Protein AF-A0A4R5P4M4-F1 (afdb_monomer_lite)

Organism: NCBI:txid948102

Secondary structure (DSSP, 8-state):
---EEEEE-S---TTPEE--TTTTT-------GGGTTT-----TT-EEEBS-HHHHHHHHTT-B-TTS-B--EEEEEEEEES--EE-GGGTTTSPTTSSEEESEEEEEEEEEEEE---HHHHHHHHGGG-EEETTEESB-TTS-B---HHHHHTT--HHHHHHSPTT--TTTB-TTS-BEETTEE--HHHHHHTTTTS--B-SS--EEEEESSSSSPEEEETTS-EESSHHHHHHTTB-HHHHHHHHHHTPPTT--HHHHHHHHHHHHHHHTTTTTHHHHH---

Foldseek 3Di:
DQWKKAAEAPDDDFQDKFFFCVVVVHDDDPPDVLLVPPGQPPDSQKGKIASAQLQNLLVQQCYADPVRHGWGIWMFTKAADDDKDARPSLPPQADPRGIIIHNIIGGRHTPGPRRHDDQLSSCLSNQSPAASHNNHGQADNQQQGDQDVLCVVLPPDVLLSVQADGSDDCCQADSVRAGHHNNHGDDLLVLVVRRPVDPQFAPQWQKAQPAPPDVQGWIATPVGDIDSALLVSLVVGGPLVSLLSSQVSNPDPPADSVRSSVVNSVSVCVVVVVSNVRSVSGHD

pLDDT: mean 89.83, std 11.64, range [36.72, 98.62]

Radius of gyration: 25.14 Å; chains: 1; bounding box: 60×35×71 Å

Structure (mmCIF, N/CA/C/O backbone):
data_AF-A0A4R5P4M4-F1
#
_entry.id   AF-A0A4R5P4M4-F1
#
loop_
_atom_site.group_PDB
_atom_site.id
_atom_site.type_symbol
_atom_site.label_atom_id
_atom_site.label_alt_id
_atom_site.label_comp_id
_atom_site.label_asym_id
_atom_site.label_entity_id
_atom_site.label_seq_id
_atom_site.pdbx_PDB_ins_code
_atom_site.Cartn_x
_atom_site.Cartn_y
_atom_site.Cartn_z
_atom_site.occupancy
_atom_site.B_iso_or_equiv
_atom_site.auth_seq_id
_atom_site.auth_comp_id
_atom_site.auth_asym_id
_atom_site.auth_atom_id
_atom_site.pdbx_PDB_model_num
ATOM 1 N N . MET A 1 1 ? -31.602 3.173 15.048 1.00 68.25 1 MET A N 1
ATOM 2 C CA . MET A 1 1 ? -30.658 2.991 16.169 1.00 68.25 1 MET A CA 1
ATOM 3 C C . MET A 1 1 ? -29.279 2.870 15.544 1.00 68.25 1 MET A C 1
ATOM 5 O O . MET A 1 1 ? -29.194 2.237 14.500 1.00 68.25 1 MET A O 1
ATOM 9 N N . VAL A 1 2 ? -28.261 3.553 16.068 1.00 86.62 2 VAL A N 1
ATOM 10 C CA . VAL A 1 2 ? -26.890 3.439 15.540 1.00 86.62 2 VAL A CA 1
ATOM 11 C C . VAL A 1 2 ? -26.281 2.166 16.124 1.00 86.62 2 VAL A C 1
ATOM 13 O O . VAL A 1 2 ? -26.336 1.995 17.338 1.00 86.62 2 VAL A O 1
ATOM 16 N N . ALA A 1 3 ? -25.766 1.278 15.275 1.00 95.06 3 ALA A N 1
ATOM 17 C CA . ALA A 1 3 ? -25.015 0.107 15.717 1.00 95.06 3 ALA A CA 1
ATOM 18 C C . ALA A 1 3 ? -23.564 0.509 16.010 1.00 95.06 3 ALA A C 1
ATOM 20 O O . ALA A 1 3 ? -22.991 1.322 15.281 1.00 95.06 3 ALA A O 1
ATOM 21 N N . TYR A 1 4 ? -22.985 -0.061 17.066 1.00 98.06 4 TYR A N 1
ATOM 22 C CA . TYR A 1 4 ? -21.577 0.115 17.408 1.00 98.06 4 TYR A CA 1
ATOM 23 C C . TYR A 1 4 ? -20.847 -1.210 17.271 1.00 98.06 4 TYR A C 1
ATOM 25 O O . TYR A 1 4 ? -21.378 -2.266 17.616 1.00 98.06 4 TYR A O 1
ATOM 33 N N . PHE A 1 5 ? -19.611 -1.139 16.803 1.00 98.25 5 PHE A N 1
ATOM 34 C CA . PHE A 1 5 ? -18.762 -2.285 16.553 1.00 98.25 5 PHE A CA 1
ATOM 35 C C . PHE A 1 5 ? -17.455 -2.173 17.328 1.00 98.25 5 PHE A C 1
ATOM 37 O O . PHE A 1 5 ? -16.908 -1.083 17.508 1.00 98.25 5 PHE A O 1
ATOM 44 N N . HIS A 1 6 ? -16.945 -3.322 17.759 1.00 97.81 6 HIS A N 1
ATOM 45 C CA . HIS A 1 6 ? -15.639 -3.462 18.387 1.00 97.81 6 HIS A CA 1
ATOM 46 C C . HIS A 1 6 ? -14.888 -4.624 17.741 1.00 97.81 6 HIS A C 1
ATOM 48 O O . HIS A 1 6 ? -15.407 -5.738 17.674 1.00 97.81 6 HIS A O 1
ATOM 54 N N . GLY A 1 7 ? -13.666 -4.365 17.282 1.00 96.81 7 GLY A N 1
ATOM 55 C CA . GLY A 1 7 ? -12.747 -5.385 16.793 1.00 96.81 7 GLY A CA 1
ATOM 56 C C . GLY A 1 7 ? -11.624 -5.612 17.788 1.00 96.81 7 GLY A C 1
ATOM 57 O O . GLY A 1 7 ? -10.972 -4.654 18.198 1.00 96.81 7 GLY A O 1
ATOM 58 N N . GLY A 1 8 ? -11.382 -6.860 18.180 1.00 92.75 8 GLY A N 1
ATOM 59 C CA . GLY A 1 8 ? -10.334 -7.137 19.154 1.00 92.75 8 GLY A CA 1
ATOM 60 C C . GLY A 1 8 ? -10.315 -8.573 19.649 1.00 92.75 8 GLY A C 1
ATOM 61 O O . GLY A 1 8 ? -10.338 -9.519 18.863 1.00 92.75 8 GLY A O 1
ATOM 62 N N . VAL A 1 9 ? -10.228 -8.722 20.973 1.00 92.56 9 VAL A N 1
ATOM 63 C CA . VAL A 1 9 ? -9.990 -10.007 21.641 1.00 92.56 9 VAL A CA 1
ATOM 64 C C . VAL A 1 9 ? -11.006 -11.081 21.211 1.00 92.56 9 VAL A C 1
ATOM 66 O O . VAL A 1 9 ? -12.214 -10.847 21.309 1.00 92.56 9 VAL A O 1
ATOM 69 N N . PRO A 1 10 ? -10.561 -12.264 20.753 1.00 95.31 10 PRO A N 1
ATOM 70 C CA . PRO A 1 10 ? -11.457 -13.343 20.351 1.00 95.31 10 PRO A CA 1
ATOM 71 C C . PRO A 1 10 ? -12.125 -14.024 21.557 1.00 95.31 10 PRO A C 1
ATOM 73 O O . PRO A 1 10 ? -11.709 -13.865 22.707 1.00 95.31 10 PRO A O 1
ATOM 76 N N . GLY A 1 11 ? -13.156 -14.829 21.293 1.00 96.06 11 GLY A N 1
ATOM 77 C CA . GLY A 1 11 ? -13.755 -15.724 22.287 1.00 96.06 11 GLY A CA 1
ATOM 78 C C . GLY A 1 11 ? -14.881 -15.131 23.136 1.00 96.06 11 GLY A C 1
ATOM 79 O O . GLY A 1 11 ? -15.315 -15.798 24.073 1.00 96.06 11 GLY A O 1
ATOM 80 N N . LYS A 1 12 ? -15.369 -13.920 22.838 1.00 97.19 12 LYS A N 1
ATOM 81 C CA . LYS A 1 12 ? -16.543 -13.349 23.521 1.00 97.19 12 LYS A CA 1
ATOM 82 C C . LYS A 1 12 ? -17.848 -13.818 22.885 1.00 97.19 12 LYS A C 1
ATOM 84 O O . LYS A 1 12 ? -17.905 -14.173 21.706 1.00 97.19 12 LYS A O 1
ATOM 89 N N . THR A 1 13 ? -18.903 -13.816 23.685 1.00 98.25 13 THR A N 1
ATOM 90 C CA . THR A 1 13 ? -20.257 -14.236 23.323 1.00 98.25 13 THR A CA 1
ATOM 91 C C . THR A 1 13 ? -21.279 -13.164 23.703 1.00 98.25 13 THR A C 1
ATOM 93 O O . THR A 1 13 ? -20.975 -12.306 24.534 1.00 98.25 13 THR A O 1
ATOM 96 N N . PRO A 1 14 ? -22.485 -13.167 23.103 1.00 98.62 14 PRO A N 1
ATOM 97 C CA . PRO A 1 14 ? -23.539 -12.234 23.486 1.00 98.62 14 PRO A CA 1
ATOM 98 C C . PRO A 1 14 ? -23.807 -12.236 24.998 1.00 98.62 14 PRO A C 1
ATOM 100 O O . PRO A 1 14 ? -23.953 -13.295 25.605 1.00 98.62 14 PRO A O 1
ATOM 103 N N . GLY A 1 15 ? -23.877 -11.045 25.591 1.00 98.31 15 GLY A N 1
ATOM 104 C CA . GLY A 1 15 ? -23.997 -10.818 27.032 1.00 98.31 15 GLY A CA 1
ATOM 105 C C . GLY A 1 15 ? -22.664 -10.599 27.756 1.00 98.31 15 GLY A C 1
ATOM 106 O O . GLY A 1 15 ? -22.668 -10.058 28.863 1.00 98.31 15 GLY A O 1
ATOM 107 N N . ASP A 1 16 ? -21.525 -10.947 27.149 1.00 98.38 16 ASP A N 1
ATOM 108 C CA . ASP A 1 16 ? -20.218 -10.686 27.752 1.00 98.38 16 ASP A CA 1
ATOM 109 C C . ASP A 1 16 ? -19.896 -9.190 27.773 1.00 98.38 16 ASP A C 1
ATOM 111 O O . ASP A 1 16 ? -20.129 -8.462 26.806 1.00 98.38 16 ASP A O 1
ATOM 115 N N . ARG A 1 17 ? -19.271 -8.736 28.863 1.00 97.31 17 ARG A N 1
ATOM 116 C CA . ARG A 1 17 ? -18.743 -7.374 28.971 1.00 97.31 17 ARG A CA 1
ATOM 117 C C . ARG A 1 17 ? -17.341 -7.276 28.363 1.00 97.31 17 ARG A C 1
ATOM 119 O O . ARG A 1 17 ? -16.453 -8.087 28.645 1.00 97.31 17 ARG A O 1
ATOM 126 N N . LEU A 1 18 ? -17.142 -6.239 27.559 1.00 96.06 18 LEU A N 1
ATOM 127 C CA . LEU A 1 18 ? -15.848 -5.723 27.146 1.00 96.06 18 LEU A CA 1
ATOM 128 C C . LEU A 1 18 ? -15.333 -4.761 28.216 1.00 96.06 18 LEU A C 1
ATOM 130 O O . LEU A 1 18 ? -16.028 -3.825 28.625 1.00 96.06 18 LEU A O 1
ATOM 134 N N . TYR A 1 19 ? -14.112 -5.028 28.661 1.00 92.44 19 TYR A N 1
ATOM 135 C CA . TYR A 1 19 ? -13.414 -4.277 29.695 1.00 92.44 19 TYR A CA 1
ATOM 136 C C . TYR A 1 19 ? -12.310 -3.438 29.062 1.00 92.44 19 TYR A C 1
ATOM 138 O O . TYR A 1 19 ? -11.717 -3.835 28.056 1.00 92.44 19 TYR A O 1
ATOM 146 N N . SER A 1 20 ? -12.036 -2.291 29.668 1.00 90.69 20 SER A N 1
ATOM 147 C CA . SER A 1 20 ? -10.901 -1.445 29.311 1.00 90.69 20 SER A CA 1
ATOM 148 C C . SER A 1 20 ? -9.562 -2.151 29.574 1.00 90.69 20 SER A C 1
ATOM 150 O O . SER A 1 20 ? -9.488 -3.125 30.331 1.00 90.69 20 SER A O 1
ATOM 152 N N . ALA A 1 21 ? -8.476 -1.666 28.965 1.00 85.75 21 ALA A N 1
ATOM 153 C CA . ALA A 1 21 ? -7.145 -2.238 29.188 1.00 85.75 21 ALA A CA 1
ATOM 154 C C . ALA A 1 21 ? -6.734 -2.189 30.669 1.00 85.75 21 ALA A C 1
ATOM 156 O O . ALA A 1 21 ? -6.205 -3.173 31.186 1.00 85.75 21 ALA A O 1
ATOM 157 N N . ASN A 1 22 ? -7.053 -1.098 31.369 1.00 87.75 22 ASN A N 1
ATOM 158 C CA . ASN A 1 22 ? -6.770 -0.935 32.792 1.00 87.75 22 ASN A CA 1
ATOM 159 C C . ASN A 1 22 ? -7.516 -1.970 33.654 1.00 87.75 22 ASN A C 1
ATOM 161 O O . ASN A 1 22 ? -6.911 -2.608 34.512 1.00 87.75 22 ASN A O 1
ATOM 165 N N . GLU A 1 23 ? -8.802 -2.222 33.384 1.00 89.19 23 GLU A N 1
ATOM 166 C CA . GLU A 1 23 ? -9.577 -3.271 34.074 1.00 89.19 23 GLU A CA 1
ATOM 167 C C . GLU A 1 23 ? -9.003 -4.680 33.843 1.00 89.19 23 GLU A C 1
ATOM 169 O O . GLU A 1 23 ? -9.124 -5.553 34.702 1.00 89.19 23 GLU A O 1
ATOM 174 N N . LEU A 1 24 ? -8.355 -4.906 32.697 1.00 85.69 24 LEU A N 1
ATOM 175 C CA . LEU A 1 24 ? -7.670 -6.161 32.377 1.00 85.69 24 LEU A CA 1
ATOM 176 C C . LEU A 1 24 ? -6.239 -6.237 32.940 1.00 85.69 24 LEU A C 1
ATOM 178 O O . LEU A 1 24 ? -5.574 -7.260 32.758 1.00 85.69 24 LEU A O 1
ATOM 182 N N . GLY A 1 25 ? -5.756 -5.182 33.608 1.00 82.88 25 GLY A N 1
ATOM 183 C CA . GLY A 1 25 ? -4.379 -5.076 34.096 1.00 82.88 25 GLY A CA 1
ATOM 184 C C . GLY A 1 25 ? -3.339 -4.977 32.976 1.00 82.88 25 GLY A C 1
ATOM 185 O O . GLY A 1 25 ? -2.182 -5.343 33.179 1.00 82.88 25 GLY A O 1
ATOM 186 N N . LEU A 1 26 ? -3.748 -4.536 31.784 1.00 78.19 26 LEU A N 1
ATOM 187 C CA . LEU A 1 26 ? -2.872 -4.345 30.635 1.00 78.19 26 LEU A CA 1
ATOM 188 C C . LEU A 1 26 ? -2.336 -2.911 30.631 1.00 78.19 26 LEU A C 1
ATOM 190 O O . LEU A 1 26 ? -3.097 -1.948 30.706 1.00 78.19 26 LEU A O 1
ATOM 194 N N . GLN A 1 27 ? -1.019 -2.777 30.500 1.00 65.19 27 GLN A N 1
ATOM 195 C CA . GLN A 1 27 ? -0.362 -1.505 30.212 1.00 65.19 27 GLN A CA 1
ATOM 196 C C . GLN A 1 27 ? 0.022 -1.512 28.734 1.00 65.19 27 GLN A C 1
ATOM 198 O O . GLN A 1 27 ? 0.753 -2.398 28.293 1.00 65.19 27 GLN A O 1
ATOM 203 N N . PHE A 1 28 ? -0.512 -0.566 27.964 1.00 62.94 28 PHE A N 1
ATOM 204 C CA . PHE A 1 28 ? -0.187 -0.402 26.551 1.00 62.94 28 PHE A CA 1
ATOM 205 C C . PHE A 1 28 ? 0.314 1.023 26.328 1.00 62.94 28 PHE A C 1
ATOM 207 O O . PHE A 1 28 ? -0.355 1.978 26.718 1.00 62.94 28 PHE A O 1
ATOM 214 N N . GLU A 1 29 ? 1.481 1.159 25.706 1.00 55.56 29 GLU A N 1
ATOM 215 C CA . GLU A 1 29 ? 2.016 2.436 25.238 1.00 55.56 29 GLU A CA 1
ATOM 216 C C . GLU A 1 29 ? 2.059 2.401 23.708 1.00 55.56 29 GLU A C 1
ATOM 218 O O . GLU A 1 29 ? 2.665 1.506 23.112 1.00 55.56 29 GLU A O 1
ATOM 223 N N . TYR A 1 30 ? 1.408 3.366 23.054 1.00 54.12 30 TYR A N 1
ATOM 224 C CA . TYR A 1 30 ? 1.540 3.543 21.610 1.00 54.12 30 TYR A CA 1
ATOM 225 C C . TYR A 1 30 ? 2.915 4.137 21.294 1.00 54.12 30 TYR A C 1
ATOM 227 O O . TYR A 1 30 ? 3.095 5.350 21.272 1.00 54.12 30 TYR A O 1
ATOM 235 N N . ASN A 1 31 ? 3.887 3.281 20.993 1.00 43.41 31 ASN A N 1
ATOM 236 C CA . ASN A 1 31 ? 5.187 3.697 20.466 1.00 43.41 31 ASN A CA 1
ATOM 237 C C . ASN A 1 31 ? 5.163 3.747 18.929 1.00 43.41 31 ASN A C 1
ATOM 239 O O . ASN A 1 31 ? 5.956 3.073 18.277 1.00 43.41 31 ASN A O 1
ATOM 243 N N . LEU A 1 32 ? 4.235 4.510 18.333 1.00 46.91 32 LEU A N 1
ATOM 244 C CA . LEU A 1 32 ? 4.230 4.759 16.884 1.00 46.91 32 LEU A CA 1
ATOM 245 C C . LEU A 1 32 ? 4.961 6.082 16.579 1.00 46.91 32 LEU A C 1
ATOM 247 O O . LEU A 1 32 ? 4.445 7.147 16.925 1.00 46.91 32 LEU A O 1
ATOM 251 N N . PRO A 1 33 ? 6.146 6.048 15.934 1.00 38.72 33 PRO A N 1
ATOM 252 C CA . PRO A 1 33 ? 6.989 7.230 15.716 1.00 38.72 33 PRO A CA 1
ATOM 253 C C . PRO A 1 33 ? 6.317 8.368 14.934 1.00 38.72 33 PRO A C 1
ATOM 255 O O . PRO A 1 33 ? 6.653 9.529 15.132 1.00 38.72 33 PRO A O 1
ATOM 258 N N . TRP A 1 34 ? 5.352 8.062 14.065 1.00 44.72 34 TRP A N 1
ATOM 259 C CA . TRP A 1 34 ? 4.654 9.046 13.226 1.00 44.72 34 TRP A CA 1
ATOM 260 C C . TRP A 1 34 ? 3.447 9.718 13.902 1.00 44.72 34 TRP A C 1
ATOM 262 O O . TRP A 1 34 ? 2.934 10.695 13.373 1.00 44.72 34 TRP A O 1
ATOM 272 N N . PHE A 1 35 ? 3.027 9.269 15.092 1.00 44.09 35 PHE A N 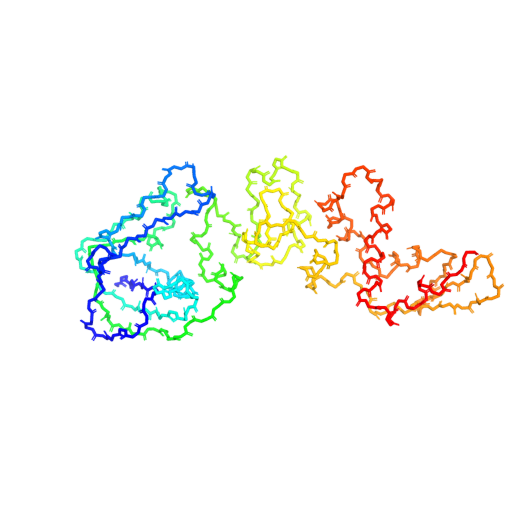1
ATOM 273 C CA . PHE A 1 35 ? 1.987 9.933 15.903 1.00 44.09 35 PHE A CA 1
ATOM 274 C C . PHE A 1 35 ? 2.554 10.998 16.866 1.00 44.09 35 PHE A C 1
ATOM 276 O O . PHE A 1 35 ? 1.842 11.557 17.705 1.00 44.09 35 PHE A O 1
ATOM 283 N N . GLN A 1 36 ? 3.847 11.317 16.751 1.00 36.72 36 GLN A N 1
ATOM 284 C CA . GLN A 1 36 ? 4.572 12.234 17.645 1.00 36.72 36 GLN A CA 1
ATOM 285 C C . GLN A 1 36 ? 4.235 13.726 17.441 1.00 36.72 36 GLN A C 1
ATOM 287 O O . GLN A 1 36 ? 4.917 14.594 17.979 1.00 36.72 36 GLN A O 1
ATOM 292 N N . GLY A 1 37 ? 3.161 14.029 16.708 1.00 39.97 37 GLY A N 1
ATOM 293 C CA . GLY A 1 37 ? 2.699 15.385 16.409 1.00 39.97 37 GLY A CA 1
ATOM 294 C C . GLY A 1 37 ? 1.611 15.951 17.325 1.00 39.97 37 GLY A C 1
ATOM 295 O O . GLY A 1 37 ? 1.158 17.048 17.037 1.00 39.97 37 GLY A O 1
ATOM 296 N N . ASN A 1 38 ? 1.167 15.243 18.378 1.00 42.50 38 ASN A N 1
ATOM 297 C CA . ASN A 1 38 ? 0.371 15.809 19.496 1.00 42.50 38 ASN A CA 1
ATOM 298 C C . ASN A 1 38 ? 0.204 14.878 20.722 1.00 42.50 38 ASN A C 1
ATOM 300 O O . ASN A 1 38 ? -0.523 15.213 21.658 1.00 42.50 38 ASN A O 1
ATOM 304 N N . GLY A 1 39 ? 0.912 13.742 20.753 1.00 48.31 39 GLY A N 1
ATOM 305 C CA . GLY A 1 39 ? 0.780 12.728 21.797 1.00 48.31 39 GLY A CA 1
ATOM 306 C C . GLY A 1 39 ? -0.563 12.019 21.686 1.00 48.31 39 GLY A C 1
ATOM 307 O O . GLY A 1 39 ? -1.532 12.483 22.272 1.00 48.31 39 GLY A O 1
ATOM 308 N N . ALA A 1 40 ? -0.612 10.906 20.949 1.00 53.69 40 ALA A N 1
ATOM 309 C CA . ALA A 1 40 ? -1.759 9.999 20.981 1.00 53.69 40 ALA A CA 1
ATOM 310 C C . ALA A 1 40 ? -2.066 9.636 22.442 1.00 53.69 40 ALA A C 1
ATOM 312 O O . ALA A 1 40 ? -1.208 9.098 23.152 1.00 53.69 40 ALA A O 1
ATOM 313 N N . ARG A 1 41 ? -3.256 9.995 22.920 1.00 65.62 41 ARG A N 1
ATOM 314 C CA . ARG A 1 41 ? -3.696 9.811 24.302 1.00 65.62 41 ARG A CA 1
ATOM 315 C C . ARG A 1 41 ? -4.626 8.620 24.356 1.00 65.62 41 ARG A C 1
ATOM 317 O O . ARG A 1 41 ? -5.785 8.749 24.740 1.00 65.62 41 ARG A O 1
ATOM 324 N N . TYR A 1 42 ? -4.089 7.447 24.040 1.00 76.69 42 TYR A N 1
ATOM 325 C CA . TYR A 1 42 ? -4.779 6.209 24.357 1.00 76.69 42 TYR A CA 1
ATOM 326 C C . TYR A 1 42 ? -5.131 6.179 25.852 1.00 76.69 42 TYR A C 1
ATOM 328 O O . TYR A 1 42 ? -4.266 6.015 26.714 1.00 76.69 42 TYR A O 1
ATOM 336 N N . ASP A 1 43 ? -6.413 6.355 26.163 1.00 85.81 43 ASP A N 1
ATOM 337 C CA . ASP A 1 43 ? -6.945 6.217 27.512 1.00 85.81 43 ASP A CA 1
ATOM 338 C C . ASP A 1 43 ? -7.204 4.737 27.805 1.00 85.81 43 ASP A C 1
ATOM 340 O O . ASP A 1 43 ? -8.154 4.126 27.303 1.00 85.81 43 ASP A O 1
ATOM 344 N N . HIS A 1 44 ? -6.355 4.161 28.655 1.00 87.12 44 HIS A N 1
ATOM 345 C CA . HIS A 1 44 ? -6.460 2.770 29.085 1.00 87.12 44 HIS A CA 1
ATOM 346 C C . HIS A 1 44 ? -7.731 2.466 29.898 1.00 87.12 44 HI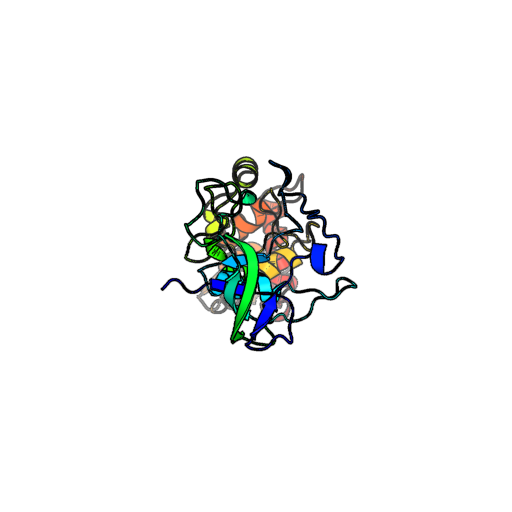S A C 1
ATOM 348 O O . HIS A 1 44 ? -7.999 1.296 30.160 1.00 87.12 44 HIS A O 1
ATOM 354 N N . ASN A 1 45 ? -8.516 3.476 30.301 1.00 90.06 45 ASN A N 1
ATOM 355 C CA . ASN A 1 45 ? -9.765 3.319 31.056 1.00 90.06 45 ASN A CA 1
ATOM 356 C C . ASN A 1 45 ? -10.996 3.213 30.153 1.00 90.06 45 ASN A C 1
ATOM 358 O O . ASN A 1 45 ? -12.121 3.168 30.653 1.00 90.06 45 ASN A O 1
ATOM 362 N N . LYS A 1 46 ? -10.808 3.219 28.832 1.00 93.56 46 LYS A N 1
ATOM 363 C CA . LYS A 1 46 ? -11.903 3.240 27.867 1.00 93.56 46 LYS A CA 1
ATOM 364 C C . LYS A 1 46 ? -11.928 1.982 27.006 1.00 93.56 46 LYS A C 1
ATOM 366 O O . LYS A 1 46 ? -10.924 1.291 26.827 1.00 93.56 46 LYS A O 1
ATOM 371 N N . VAL A 1 47 ? -13.109 1.696 26.468 1.00 94.75 47 VAL A N 1
ATOM 372 C CA . VAL A 1 47 ? -13.328 0.724 25.394 1.00 94.75 47 VAL A CA 1
ATOM 373 C C . VAL A 1 47 ? -13.622 1.503 24.123 1.00 94.75 47 VAL A C 1
ATOM 375 O O . VAL A 1 47 ? -14.536 2.325 24.109 1.00 94.75 47 VAL A O 1
ATOM 378 N N . TYR A 1 48 ? -12.845 1.238 23.077 1.00 94.62 48 TYR A N 1
ATOM 379 C CA . TYR A 1 48 ? -12.945 1.919 21.789 1.00 94.62 48 TYR A CA 1
ATOM 380 C C . TYR A 1 48 ? -13.934 1.196 20.878 1.00 94.62 48 TYR A C 1
ATOM 382 O O . TYR A 1 48 ? -13.989 -0.038 20.849 1.00 94.62 48 TYR A O 1
ATOM 390 N N . LEU A 1 49 ? -14.716 1.984 20.151 1.00 95.88 49 LEU A N 1
ATOM 391 C CA . LEU A 1 49 ? -15.838 1.570 19.323 1.00 95.88 49 LEU A CA 1
ATOM 392 C C . LEU A 1 49 ? -15.793 2.315 17.983 1.00 95.88 49 LEU A C 1
ATOM 394 O O . LEU A 1 49 ? -15.188 3.380 17.862 1.00 95.88 49 LEU A O 1
ATOM 398 N N . SER A 1 50 ? -16.536 1.812 17.004 1.00 96.06 50 SER A N 1
ATOM 399 C CA . SER A 1 50 ? -16.830 2.534 15.765 1.00 96.06 50 SER A CA 1
ATOM 400 C C . SER A 1 50 ? -18.258 2.254 15.310 1.00 96.06 50 SER A C 1
ATOM 402 O O . SER A 1 50 ? -18.769 1.160 15.529 1.00 96.06 50 SER A O 1
ATOM 404 N N . SER A 1 51 ? -18.912 3.203 14.646 1.00 95.75 51 SER A N 1
ATOM 405 C CA . SER A 1 51 ? -20.142 2.938 13.886 1.00 95.75 51 SER A CA 1
ATOM 406 C C . SER A 1 51 ? -19.862 2.337 12.502 1.00 95.75 51 SER A C 1
ATOM 408 O O . SER A 1 51 ? -20.789 1.917 11.811 1.00 95.75 51 SER A O 1
ATOM 410 N N . HIS A 1 52 ? -18.592 2.276 12.088 1.00 95.12 52 HIS A N 1
ATOM 411 C CA . HIS A 1 52 ? -18.163 1.708 10.817 1.00 95.12 52 HIS A CA 1
ATOM 412 C C . HIS A 1 52 ? -17.647 0.277 11.009 1.00 95.12 52 HIS A C 1
ATOM 414 O O . HIS A 1 52 ? -16.629 0.047 11.666 1.00 95.12 52 HIS A O 1
ATOM 420 N N . LEU A 1 53 ? -18.334 -0.693 10.400 1.00 96.06 53 LEU A N 1
ATOM 421 C CA . LEU A 1 53 ? -17.982 -2.109 10.521 1.00 96.06 53 LEU A CA 1
ATOM 422 C C . LEU A 1 53 ? -16.563 -2.405 10.005 1.00 96.06 53 LEU A C 1
ATOM 424 O O . LEU A 1 53 ? -15.820 -3.129 10.662 1.00 96.06 53 LEU A O 1
ATOM 428 N N . GLY A 1 54 ? -16.158 -1.806 8.879 1.00 95.44 54 GLY A N 1
ATOM 429 C CA . GLY A 1 54 ? -14.820 -2.008 8.310 1.00 95.44 54 GLY A CA 1
ATOM 430 C C . GLY A 1 54 ? -13.694 -1.584 9.259 1.00 95.44 54 GLY A C 1
ATOM 431 O O . GLY A 1 54 ? -12.686 -2.279 9.377 1.00 95.44 54 GLY A O 1
ATOM 432 N N . THR A 1 55 ? -13.904 -0.514 10.033 1.00 93.69 55 THR A N 1
ATOM 433 C CA . THR A 1 55 ? -12.935 -0.063 11.041 1.00 93.69 55 THR A CA 1
ATOM 434 C C . THR A 1 55 ? -12.752 -1.131 12.113 1.00 93.69 55 THR A C 1
ATOM 436 O O . THR A 1 55 ? -11.623 -1.486 12.446 1.00 93.69 55 THR A O 1
ATOM 439 N N . ALA A 1 56 ? -13.849 -1.712 12.609 1.00 96.50 56 ALA A N 1
ATOM 440 C CA . ALA A 1 56 ? -13.777 -2.810 13.567 1.00 96.50 56 ALA A CA 1
ATOM 441 C C . ALA A 1 56 ? -13.109 -4.062 12.966 1.00 96.50 56 ALA A C 1
ATOM 443 O O . ALA A 1 56 ? -12.268 -4.667 13.627 1.00 96.50 56 ALA A O 1
ATOM 444 N N . ILE A 1 57 ? -13.401 -4.415 11.710 1.00 97.31 57 ILE A N 1
ATOM 445 C CA . ILE A 1 57 ? -12.740 -5.525 11.003 1.00 97.31 57 ILE A CA 1
ATOM 446 C C . ILE A 1 57 ? -11.221 -5.314 10.945 1.00 97.31 57 ILE A C 1
ATOM 448 O O . ILE A 1 57 ? -10.454 -6.182 11.366 1.00 97.31 57 ILE A O 1
ATOM 452 N N . GLY A 1 58 ? -10.760 -4.152 10.483 1.00 94.12 58 GLY A N 1
ATOM 453 C CA . GLY A 1 58 ? -9.325 -3.920 10.352 1.00 94.12 58 GLY A CA 1
ATOM 454 C C . GLY A 1 58 ? -8.592 -3.822 11.697 1.00 94.12 58 GLY A C 1
ATOM 455 O O . GLY A 1 58 ? -7.450 -4.266 11.789 1.00 94.12 58 GLY A O 1
ATOM 456 N N . TYR A 1 59 ? -9.239 -3.350 12.773 1.00 92.88 59 TYR A N 1
ATOM 457 C CA . TYR A 1 59 ? -8.669 -3.449 14.126 1.00 92.88 59 TYR A CA 1
ATOM 458 C C . TYR A 1 59 ? -8.655 -4.884 14.671 1.00 92.88 59 TYR A C 1
ATOM 460 O O . TYR A 1 59 ? -7.683 -5.264 15.325 1.00 92.88 59 TYR A O 1
ATOM 468 N N . ALA A 1 60 ? -9.666 -5.708 14.376 1.00 96.31 60 ALA A N 1
ATOM 469 C CA . ALA A 1 60 ? -9.652 -7.126 14.739 1.00 96.31 60 ALA A CA 1
ATOM 470 C C . ALA A 1 60 ? -8.472 -7.864 14.081 1.00 96.31 60 ALA A C 1
ATOM 472 O O . ALA A 1 60 ? -7.789 -8.644 14.743 1.00 96.31 60 ALA A O 1
ATOM 473 N N . ALA A 1 61 ? -8.157 -7.549 12.822 1.00 95.50 61 ALA A N 1
ATOM 474 C CA . ALA A 1 61 ? -6.997 -8.103 12.118 1.00 95.50 61 ALA A CA 1
ATOM 475 C C . ALA A 1 61 ? -5.635 -7.694 12.721 1.00 95.50 61 ALA A C 1
ATOM 477 O O . ALA A 1 61 ? -4.619 -8.327 12.439 1.00 95.50 61 ALA A O 1
ATOM 478 N N . ARG A 1 62 ? -5.595 -6.645 13.555 1.00 91.44 62 ARG A N 1
ATOM 479 C CA . ARG A 1 62 ? -4.383 -6.165 14.248 1.00 91.44 62 ARG A CA 1
ATOM 480 C C . ARG A 1 62 ? -4.179 -6.800 15.620 1.00 91.44 62 ARG A C 1
ATOM 482 O O . ARG A 1 62 ? -3.238 -6.426 16.323 1.00 91.44 62 ARG A O 1
ATOM 489 N N . TYR A 1 63 ? -5.052 -7.724 16.021 1.00 90.62 63 TYR A N 1
ATOM 490 C CA . TYR A 1 63 ? -4.971 -8.351 17.329 1.00 90.62 63 TYR A CA 1
ATOM 491 C C . TYR A 1 63 ? -3.639 -9.096 17.520 1.00 90.62 63 TYR A C 1
ATOM 493 O O . TYR A 1 63 ? -3.073 -9.713 16.614 1.00 90.62 63 TYR A O 1
ATOM 501 N N . ARG A 1 64 ? -3.108 -9.001 18.739 1.00 89.12 64 ARG A N 1
ATOM 502 C CA . ARG A 1 64 ? -1.874 -9.661 19.159 1.00 89.12 64 ARG A CA 1
ATOM 503 C C . ARG A 1 64 ? -2.095 -10.339 20.499 1.00 89.12 64 ARG A C 1
ATOM 505 O O . ARG A 1 64 ? -2.858 -9.849 21.334 1.00 89.12 64 ARG A O 1
ATOM 512 N N . ASP A 1 65 ? -1.416 -11.459 20.708 1.00 85.62 65 ASP A N 1
ATOM 513 C CA . ASP A 1 65 ? -1.369 -12.099 22.017 1.00 85.62 65 ASP A CA 1
ATOM 514 C C . ASP A 1 65 ? -0.555 -11.268 23.028 1.00 85.62 65 ASP A C 1
ATOM 516 O O . ASP A 1 65 ? 0.035 -10.235 22.708 1.00 85.62 65 ASP A O 1
ATOM 520 N N . ARG A 1 66 ? -0.498 -11.733 24.282 1.00 82.19 66 ARG A N 1
ATOM 521 C CA . ARG A 1 66 ? 0.241 -11.048 25.359 1.00 82.19 66 ARG A CA 1
ATOM 522 C C . ARG A 1 66 ? 1.756 -10.982 25.140 1.00 82.19 66 ARG A C 1
ATOM 524 O O . ARG A 1 66 ? 2.415 -10.192 25.805 1.00 82.19 66 ARG A O 1
ATOM 531 N N . VAL A 1 67 ? 2.304 -11.828 24.272 1.00 84.50 67 VAL A N 1
ATOM 532 C CA . VAL A 1 67 ? 3.732 -11.869 23.920 1.00 84.50 67 VAL A CA 1
ATOM 533 C C . VAL A 1 67 ? 4.004 -11.011 22.673 1.00 84.50 67 VAL A C 1
ATOM 535 O O . VAL A 1 67 ? 5.155 -10.765 22.328 1.00 84.50 67 VAL A O 1
ATOM 538 N N . GLY A 1 68 ? 2.954 -10.498 22.023 1.00 83.44 68 GLY A N 1
ATOM 539 C CA . GLY A 1 68 ? 3.026 -9.659 20.834 1.00 83.44 68 GLY A CA 1
ATOM 540 C C . GLY A 1 68 ? 2.915 -10.426 19.515 1.00 83.44 68 GLY A C 1
ATOM 541 O O . GLY A 1 68 ? 3.035 -9.803 18.455 1.00 83.44 68 GLY A O 1
ATOM 542 N N . ASN A 1 69 ? 2.664 -11.740 19.536 1.00 88.44 69 ASN A N 1
ATOM 543 C CA . ASN A 1 69 ? 2.477 -12.507 18.305 1.00 88.44 69 ASN A CA 1
ATOM 544 C C . ASN A 1 69 ? 1.142 -12.129 17.653 1.00 88.44 69 ASN A C 1
ATOM 546 O O . ASN A 1 69 ? 0.134 -12.032 18.358 1.00 88.44 69 ASN A O 1
ATOM 550 N N . PRO A 1 70 ? 1.102 -11.932 16.326 1.00 89.31 70 PRO A N 1
ATOM 551 C CA . PRO A 1 70 ? -0.147 -11.669 15.628 1.00 89.31 70 PRO A CA 1
ATOM 552 C C . PRO A 1 70 ? -1.077 -12.885 15.727 1.00 89.31 70 PRO A C 1
ATOM 554 O O . PRO A 1 70 ? -0.667 -14.015 15.457 1.00 89.31 70 PRO A O 1
ATOM 557 N N . LEU A 1 71 ? -2.328 -12.640 16.115 1.00 93.06 71 LEU A N 1
ATOM 558 C CA . LEU A 1 71 ? -3.404 -13.627 16.175 1.00 93.06 71 LEU A CA 1
ATOM 559 C C . LEU A 1 71 ? -4.665 -13.027 15.553 1.00 93.06 71 LEU A C 1
ATOM 561 O O . LEU A 1 71 ? -4.875 -11.822 15.670 1.00 93.06 71 LEU A O 1
ATOM 565 N N . PRO A 1 72 ? -5.526 -13.838 14.925 1.00 94.94 72 PRO A N 1
ATOM 566 C CA . PRO A 1 72 ? -6.757 -13.309 14.374 1.00 94.94 72 PRO A CA 1
ATOM 567 C C . PRO A 1 72 ? -7.694 -12.852 15.503 1.00 94.94 72 PRO A C 1
ATOM 569 O O . PRO A 1 72 ? -7.951 -13.587 16.462 1.00 94.94 72 PRO A O 1
ATOM 572 N N . GLY A 1 73 ? -8.188 -11.620 15.400 1.00 97.06 73 GLY A N 1
ATOM 573 C CA . GLY A 1 73 ? -9.204 -11.075 16.296 1.00 97.06 73 GLY A CA 1
ATOM 574 C C . GLY A 1 73 ? -10.619 -11.372 15.810 1.00 97.06 73 GLY A C 1
ATOM 575 O O . GLY A 1 73 ? -10.830 -11.918 14.725 1.00 97.06 73 GLY A O 1
ATOM 576 N N . TRP A 1 74 ? -11.609 -11.017 16.626 1.00 98.25 74 TRP A N 1
ATOM 577 C CA . TRP A 1 74 ? -13.034 -11.128 16.291 1.00 98.25 74 TRP A CA 1
ATOM 578 C C . TRP A 1 74 ? -13.691 -9.747 16.267 1.00 98.25 74 TRP A C 1
ATOM 580 O O . TRP A 1 74 ? -13.207 -8.808 16.906 1.00 98.25 74 TRP A O 1
ATOM 590 N N . VAL A 1 75 ? -14.812 -9.645 15.554 1.00 98.50 75 VAL A N 1
ATOM 591 C CA . VAL A 1 75 ? -15.629 -8.432 15.456 1.00 98.50 75 VAL A CA 1
ATOM 592 C C . VAL A 1 75 ? -16.969 -8.657 16.131 1.00 98.50 75 VAL A C 1
ATOM 594 O O . VAL A 1 75 ? -17.653 -9.656 15.893 1.00 98.50 75 VAL A O 1
ATOM 597 N N . TYR A 1 76 ? -17.363 -7.687 16.944 1.00 98.62 76 TYR A N 1
ATOM 598 C CA . TYR A 1 76 ? -18.593 -7.707 17.716 1.00 98.62 76 TYR A CA 1
ATOM 599 C C . TYR A 1 76 ? -19.449 -6.495 17.389 1.00 98.62 76 TYR A C 1
ATOM 601 O O . TYR A 1 76 ? -18.927 -5.393 17.244 1.00 98.62 76 TYR A O 1
ATOM 609 N N . GLU A 1 77 ? -20.761 -6.693 17.353 1.00 98.62 77 GLU A N 1
ATOM 610 C CA . GLU A 1 77 ? -21.721 -5.618 17.584 1.00 98.62 77 GLU A CA 1
ATOM 611 C C . GLU A 1 77 ? -21.915 -5.486 19.093 1.00 98.62 77 GLU A C 1
ATOM 613 O O . GLU A 1 77 ? -22.036 -6.494 19.802 1.00 98.62 77 GLU A O 1
ATOM 618 N N . VAL A 1 78 ? -21.908 -4.256 19.596 1.00 98.56 78 VAL A N 1
ATOM 619 C CA . VAL A 1 78 ? -21.866 -3.981 21.030 1.00 98.56 78 VAL A CA 1
ATOM 620 C C . VAL A 1 78 ? -22.838 -2.881 21.433 1.00 98.56 78 VAL A C 1
ATOM 622 O O . VAL A 1 78 ? -23.101 -1.943 20.682 1.00 98.56 78 VAL A O 1
ATOM 625 N N . GLU A 1 79 ? -23.331 -2.976 22.662 1.00 98.19 79 GLU A N 1
ATOM 626 C CA . GLU A 1 79 ? -24.090 -1.926 23.328 1.00 98.19 79 GLU A CA 1
ATOM 627 C C . GLU A 1 79 ? -23.171 -1.199 24.325 1.00 98.19 79 GLU A C 1
ATOM 629 O O . GLU A 1 79 ? -22.661 -1.826 25.261 1.00 98.19 79 GLU A O 1
ATOM 634 N N . PRO A 1 80 ? -22.905 0.105 24.138 1.00 97.69 80 PRO A N 1
ATOM 635 C CA . PRO A 1 80 ? -22.069 0.874 25.052 1.00 97.69 80 PRO A CA 1
ATOM 636 C C . PRO A 1 80 ? -22.676 0.974 26.453 1.00 97.69 80 PRO A C 1
ATOM 638 O O . PRO A 1 80 ? -23.870 1.204 26.630 1.00 97.69 80 PRO A O 1
ATOM 641 N N . VAL A 1 81 ? -21.822 0.879 27.466 1.00 96.19 81 VAL A N 1
ATOM 642 C CA . VAL A 1 81 ? -22.148 1.156 28.864 1.00 96.19 81 VAL A CA 1
ATOM 643 C C . VAL A 1 81 ? -21.741 2.594 29.174 1.00 96.19 81 VAL A C 1
ATOM 645 O O . VAL A 1 81 ? -20.555 2.930 29.266 1.00 96.19 81 VAL A O 1
ATOM 648 N N . GLY A 1 82 ? -22.750 3.443 29.360 1.00 93.81 82 GLY A N 1
ATOM 649 C CA . GLY A 1 82 ? -22.582 4.871 29.616 1.00 93.81 82 GLY A CA 1
ATOM 650 C C . GLY A 1 82 ? -22.472 5.713 28.339 1.00 93.81 82 GLY A C 1
ATOM 651 O O . GLY A 1 82 ? -22.805 5.239 27.252 1.00 93.81 82 GLY A O 1
ATOM 652 N N . PRO A 1 83 ? -22.055 6.985 28.468 1.00 95.44 83 PRO A N 1
ATOM 653 C CA . PRO A 1 83 ? -21.916 7.886 27.332 1.00 95.44 83 PRO A CA 1
ATOM 654 C C . PRO A 1 83 ? -20.892 7.382 26.313 1.00 95.44 83 PRO A C 1
ATOM 656 O O . PRO A 1 83 ? -19.848 6.838 26.679 1.00 95.44 83 PRO A O 1
ATOM 659 N N . VAL A 1 84 ? -21.208 7.606 25.039 1.00 96.06 84 VAL A N 1
ATOM 660 C CA . VAL A 1 84 ? -20.295 7.419 23.912 1.00 96.06 84 VAL A CA 1
ATOM 661 C C . VAL A 1 84 ? -19.730 8.781 23.545 1.00 96.06 84 VAL A C 1
ATOM 663 O O . VAL A 1 84 ? -20.489 9.716 23.285 1.00 96.06 84 VAL A O 1
ATOM 666 N N . GLU A 1 85 ? -18.409 8.887 23.529 1.00 94.12 85 GLU A N 1
ATOM 667 C CA . GLU A 1 85 ? -17.685 10.133 23.291 1.00 94.12 85 GLU A CA 1
ATOM 668 C C . GLU A 1 85 ? -16.764 9.974 22.070 1.00 94.12 85 GLU A C 1
ATOM 670 O O . GLU A 1 85 ? -16.259 8.872 21.833 1.00 94.12 85 GLU A O 1
ATOM 675 N N . PRO A 1 86 ? -16.543 11.035 21.273 1.00 90.38 86 PRO A N 1
ATOM 676 C CA . PRO A 1 86 ? -15.522 11.025 20.231 1.00 90.38 86 PRO A CA 1
ATOM 677 C C . PRO A 1 86 ? -14.124 10.811 20.811 1.00 90.38 86 PRO A C 1
ATOM 679 O O . PRO A 1 86 ? -13.788 11.385 21.849 1.00 90.38 86 PRO A O 1
ATOM 682 N N . ASP A 1 87 ? -13.306 10.033 20.109 1.00 86.31 87 ASP A N 1
ATOM 683 C CA . ASP A 1 87 ? -11.894 9.842 20.439 1.00 86.31 87 ASP A CA 1
ATOM 684 C C . ASP A 1 87 ? -11.105 11.159 20.269 1.00 86.31 87 ASP A C 1
ATOM 686 O O . ASP A 1 87 ? -11.088 11.709 19.160 1.00 86.31 87 ASP A O 1
ATOM 690 N N . PRO A 1 88 ? -10.461 11.705 21.328 1.00 80.81 88 PRO A N 1
ATOM 691 C CA . PRO A 1 88 ? -9.710 12.952 21.235 1.00 80.81 88 PRO A CA 1
ATOM 692 C C . PRO A 1 88 ? -8.533 12.875 20.260 1.00 80.81 88 PRO A C 1
ATOM 694 O O . PRO A 1 88 ? -8.099 13.929 19.793 1.00 80.81 88 PRO A O 1
ATOM 697 N N . ASP A 1 89 ? -8.037 11.676 19.935 1.00 76.38 89 ASP A N 1
ATOM 698 C CA . ASP A 1 89 ? -6.883 11.498 19.048 1.00 76.38 89 ASP A CA 1
ATOM 699 C C . ASP A 1 89 ? -7.194 11.865 17.590 1.00 76.38 89 ASP A C 1
ATOM 701 O O . ASP A 1 89 ? -6.290 12.211 16.830 1.00 76.38 89 ASP A O 1
ATOM 705 N N . TYR A 1 90 ? -8.472 11.863 17.208 1.00 73.94 90 TYR A N 1
ATOM 706 C CA . TYR A 1 90 ? -8.909 12.121 15.836 1.00 73.94 90 TYR A CA 1
ATOM 707 C C . TYR A 1 90 ? -9.393 13.563 15.608 1.00 73.94 90 TYR A C 1
ATOM 709 O O . TYR A 1 90 ? -9.669 13.947 14.475 1.00 73.94 90 TYR A O 1
ATOM 717 N N . GLY A 1 91 ? -9.434 14.396 16.656 1.00 70.25 91 GLY A N 1
ATOM 718 C CA . GLY A 1 91 ? -9.785 15.818 16.575 1.00 70.25 91 GLY A CA 1
ATOM 719 C C . GLY A 1 91 ? -11.183 16.112 16.002 1.00 70.25 91 GLY A C 1
ATOM 720 O O . GLY A 1 91 ? -12.020 15.233 15.824 1.00 70.25 91 GLY A O 1
ATOM 721 N N . ALA A 1 92 ? -11.472 17.391 15.730 1.00 69.69 92 ALA A N 1
ATOM 722 C CA . ALA A 1 92 ? -12.804 17.837 15.293 1.00 69.69 92 ALA A CA 1
ATOM 723 C C . ALA A 1 92 ? -13.124 17.556 13.807 1.00 69.69 92 ALA A C 1
ATOM 725 O O . ALA A 1 92 ? -14.271 17.721 13.399 1.00 69.69 92 ALA A O 1
ATOM 726 N N . GLY A 1 93 ? -12.123 17.178 13.004 1.00 68.50 93 GLY A N 1
ATOM 727 C CA . GLY A 1 93 ? -12.262 16.899 11.568 1.00 68.50 93 GLY A CA 1
ATOM 728 C C . GLY A 1 93 ? -12.645 15.455 11.235 1.00 68.50 93 GLY A C 1
ATOM 729 O O . GLY A 1 93 ? -12.996 15.166 10.092 1.00 68.50 93 GLY A O 1
ATOM 730 N N . ALA A 1 94 ? -12.613 14.555 12.219 1.00 73.69 94 ALA A N 1
ATOM 731 C CA . ALA A 1 94 ? -12.905 13.148 12.010 1.00 73.69 94 ALA A CA 1
ATOM 732 C C . ALA A 1 94 ? -14.359 12.893 11.611 1.00 73.69 94 ALA A C 1
ATOM 734 O O . ALA A 1 94 ? -15.291 13.557 12.076 1.00 73.69 94 ALA A O 1
ATOM 735 N N . ILE A 1 95 ? -14.559 11.863 10.788 1.00 83.19 95 ILE A N 1
ATOM 736 C CA . ILE A 1 95 ? -15.894 11.417 10.393 1.00 83.19 95 ILE A CA 1
ATOM 737 C C . ILE A 1 95 ? -16.695 11.047 11.657 1.00 83.19 95 ILE A C 1
ATOM 739 O O . ILE A 1 95 ? -16.257 10.188 12.434 1.00 83.19 95 ILE A O 1
ATOM 743 N N . PRO A 1 96 ? -17.880 11.651 11.877 1.00 87.81 96 PRO A N 1
ATOM 744 C CA . PRO A 1 96 ? -18.688 11.366 13.054 1.00 87.81 96 PRO A CA 1
ATOM 745 C C . PRO A 1 96 ? -18.990 9.874 13.209 1.00 87.81 96 PRO A C 1
ATOM 747 O O . PRO A 1 96 ? -19.465 9.216 12.284 1.00 87.81 96 PRO A O 1
ATOM 750 N N . GLY A 1 97 ? -18.745 9.347 14.407 1.00 89.06 97 GLY A N 1
ATOM 751 C CA . GLY A 1 97 ? -19.003 7.948 14.748 1.00 89.06 97 GLY A CA 1
ATOM 752 C C . GLY A 1 97 ? -17.868 6.980 14.414 1.00 89.06 97 GLY A C 1
ATOM 753 O O . GLY A 1 97 ? -17.908 5.827 14.836 1.00 89.06 97 GLY A O 1
ATOM 754 N N . LEU A 1 98 ? -16.838 7.431 13.703 1.00 88.56 98 LEU A N 1
ATOM 755 C CA . LEU A 1 98 ? -15.787 6.545 13.229 1.00 88.56 98 LEU A CA 1
ATOM 756 C C . LEU A 1 98 ? -14.782 6.152 14.321 1.00 88.56 98 LEU A C 1
ATOM 758 O O . LEU A 1 98 ? -14.345 5.002 14.353 1.00 88.56 98 LEU A O 1
ATOM 762 N N . ALA A 1 99 ? -14.432 7.095 15.194 1.00 89.50 99 ALA A N 1
ATOM 763 C CA . ALA A 1 99 ? -13.537 6.908 16.329 1.00 89.50 99 ALA A CA 1
ATOM 764 C C . ALA A 1 99 ? -14.273 7.321 17.604 1.00 89.50 99 ALA A C 1
ATOM 766 O O . ALA A 1 99 ? -14.519 8.506 17.839 1.00 89.50 99 ALA A O 1
ATOM 767 N N . LEU A 1 100 ? -14.700 6.337 18.387 1.00 93.62 100 LEU A N 1
ATOM 768 C CA . LEU A 1 100 ? -15.506 6.548 19.579 1.00 93.62 100 LEU A CA 1
ATOM 769 C C . LEU A 1 100 ? -14.934 5.751 20.739 1.00 93.62 100 LEU A C 1
ATOM 771 O O . LEU A 1 100 ? -14.290 4.721 20.542 1.00 93.62 100 LEU A O 1
ATOM 775 N N . TYR A 1 101 ? -15.261 6.154 21.957 1.00 94.81 101 TYR A N 1
ATOM 776 C CA . TYR A 1 101 ? -15.039 5.319 23.123 1.00 94.81 101 TYR A CA 1
ATOM 777 C C . TYR A 1 101 ? -16.141 5.483 24.168 1.00 94.81 101 TYR A C 1
ATOM 779 O O . TYR A 1 101 ? -16.945 6.414 24.142 1.00 94.81 101 TYR A O 1
ATOM 787 N N . CYS A 1 102 ? -16.160 4.558 25.121 1.00 96.12 102 CYS A N 1
ATOM 788 C CA . CYS A 1 102 ? -17.039 4.572 26.286 1.00 96.12 102 CYS A CA 1
ATOM 789 C C . CYS A 1 102 ? -16.356 3.903 27.491 1.00 96.12 102 CYS A C 1
ATOM 791 O O . CYS A 1 102 ? -15.238 3.398 27.391 1.00 96.12 102 CYS A O 1
ATOM 793 N N . SER A 1 103 ? -17.033 3.863 28.642 1.00 94.19 103 SER A N 1
ATOM 794 C CA . SER A 1 103 ? -16.501 3.231 29.866 1.00 94.19 103 SER A CA 1
ATOM 795 C C . SER A 1 103 ? -16.441 1.697 29.814 1.00 94.19 103 SER A C 1
ATOM 797 O O . SER A 1 103 ? -15.670 1.066 30.528 1.00 94.19 103 SER A O 1
ATOM 799 N N . GLY A 1 104 ? -17.258 1.083 28.964 1.00 95.81 104 GLY A N 1
ATOM 800 C CA . GLY A 1 104 ? -17.328 -0.359 28.752 1.00 95.81 104 GLY A CA 1
ATOM 801 C C . GLY A 1 104 ? -18.402 -0.668 27.722 1.00 95.81 104 GLY A C 1
ATOM 802 O O . GLY A 1 104 ? -19.176 0.216 27.380 1.00 95.81 104 GLY A O 1
ATOM 803 N N . ALA A 1 105 ? -18.486 -1.898 27.232 1.00 97.81 105 ALA A N 1
ATOM 804 C CA . ALA A 1 105 ? -19.539 -2.284 26.292 1.00 97.81 105 ALA A CA 1
ATOM 805 C C . ALA A 1 105 ? -19.980 -3.728 26.536 1.00 97.81 105 ALA A C 1
ATOM 807 O O . ALA A 1 105 ? -19.217 -4.514 27.094 1.00 97.81 105 ALA A O 1
ATOM 808 N N . VAL A 1 106 ? -21.197 -4.086 26.145 1.00 98.38 106 VAL A N 1
ATOM 809 C CA . VAL A 1 106 ? -21.710 -5.460 26.207 1.00 98.38 106 VAL A CA 1
ATOM 810 C C . VAL A 1 106 ? -21.825 -5.997 24.791 1.00 98.38 106 VAL A C 1
ATOM 812 O O . VAL A 1 106 ? -22.356 -5.323 23.914 1.00 98.38 106 VAL A O 1
ATOM 815 N N . VAL A 1 107 ? -21.322 -7.205 24.552 1.00 98.62 107 VAL A N 1
ATOM 816 C CA . VAL A 1 107 ? -21.450 -7.871 23.255 1.00 98.62 107 VAL A CA 1
ATOM 817 C C . VAL A 1 107 ? -22.915 -8.212 23.017 1.00 98.62 107 VAL A C 1
ATOM 819 O O . VAL A 1 107 ? -23.533 -8.916 23.812 1.00 98.62 107 VAL A O 1
ATOM 822 N N . VAL A 1 108 ? -23.464 -7.736 21.905 1.00 98.38 108 VAL A N 1
ATOM 823 C CA . VAL A 1 108 ? -24.828 -8.045 21.459 1.00 98.38 108 VAL A CA 1
ATOM 824 C C . VAL A 1 108 ? -24.793 -9.177 20.442 1.00 98.38 108 VAL A C 1
ATOM 826 O O . VAL A 1 108 ? -25.604 -10.099 20.506 1.00 98.38 108 VAL A O 1
ATOM 829 N N . ASN A 1 109 ? -23.820 -9.145 19.529 1.00 98.38 109 ASN A N 1
ATOM 830 C CA . ASN A 1 109 ? -23.657 -10.160 18.499 1.00 98.38 109 ASN A CA 1
ATOM 831 C C . ASN A 1 109 ? -22.181 -10.361 18.127 1.00 98.38 109 ASN A C 1
ATOM 833 O O . ASN A 1 109 ? -21.369 -9.443 18.238 1.00 98.38 109 ASN A O 1
ATOM 837 N N . VAL A 1 110 ? -21.842 -11.561 17.649 1.00 98.50 110 VAL A N 1
ATOM 838 C CA . VAL A 1 110 ? -20.541 -11.848 17.028 1.00 98.50 110 VAL A CA 1
ATOM 839 C C . VAL A 1 110 ? -20.721 -11.728 15.520 1.00 98.50 110 VAL A C 1
ATOM 841 O O . VAL A 1 110 ? -21.410 -12.551 14.921 1.00 98.50 110 VAL A O 1
ATOM 844 N N . ILE A 1 111 ? -20.126 -10.698 14.926 1.00 98.44 111 ILE A N 1
ATOM 845 C CA . ILE A 1 111 ? -20.274 -10.386 13.500 1.00 98.44 111 ILE A CA 1
ATOM 846 C C . ILE A 1 111 ? -19.303 -11.212 12.667 1.00 98.44 111 ILE A C 1
ATOM 848 O O . ILE A 1 111 ? -19.699 -11.805 11.668 1.00 98.44 111 ILE A O 1
ATOM 852 N N . GLU A 1 112 ? -18.048 -11.293 13.107 1.00 98.25 112 GLU A N 1
ATOM 853 C CA . GLU A 1 112 ? -17.000 -11.995 12.374 1.00 98.25 112 GLU A CA 1
ATOM 854 C C . GLU A 1 112 ? -16.014 -12.656 13.333 1.00 98.25 112 GLU A C 1
ATOM 856 O O . GLU A 1 112 ? -15.720 -12.135 14.413 1.00 98.25 112 GLU A O 1
ATOM 861 N N . ARG A 1 113 ? -15.525 -13.834 12.945 1.00 98.25 113 ARG A N 1
ATOM 862 C CA . ARG A 1 113 ? -14.561 -14.626 13.709 1.00 98.25 113 ARG A CA 1
ATOM 863 C C . ARG A 1 113 ? -13.308 -14.823 12.883 1.00 98.25 113 ARG A C 1
ATOM 865 O O . ARG A 1 113 ? -13.378 -14.910 11.665 1.00 98.25 113 ARG A O 1
ATOM 872 N N . ASP A 1 114 ? -12.201 -14.962 13.593 1.00 97.31 114 ASP A N 1
ATOM 873 C CA . ASP A 1 114 ? -10.897 -15.330 13.059 1.00 97.31 114 ASP A CA 1
ATOM 874 C C . ASP A 1 114 ? -10.440 -14.438 11.888 1.00 97.31 114 ASP A C 1
ATOM 876 O O . ASP A 1 114 ? -9.954 -14.914 10.864 1.00 97.31 114 ASP A O 1
ATOM 880 N N . VAL A 1 115 ? -10.589 -13.122 12.060 1.00 97.75 115 VAL A N 1
ATOM 881 C CA . VAL A 1 115 ? -10.289 -12.120 11.034 1.00 97.75 115 VAL A CA 1
ATOM 882 C C . VAL A 1 115 ? -8.780 -12.066 10.797 1.00 97.75 115 VAL A C 1
ATOM 884 O O . VAL A 1 115 ? -8.007 -11.712 11.692 1.00 97.75 115 VAL A O 1
ATOM 887 N N . TRP A 1 116 ? -8.364 -12.387 9.572 1.00 96.00 116 TRP A N 1
ATOM 888 C CA . TRP A 1 116 ? -6.971 -12.351 9.137 1.00 96.00 116 TRP A CA 1
ATOM 889 C C . TRP A 1 116 ? -6.851 -11.569 7.835 1.00 96.00 116 TRP A C 1
ATOM 891 O O . TRP A 1 116 ? -7.327 -12.023 6.798 1.00 96.00 116 TRP A O 1
ATOM 901 N N . LEU A 1 117 ? -6.212 -10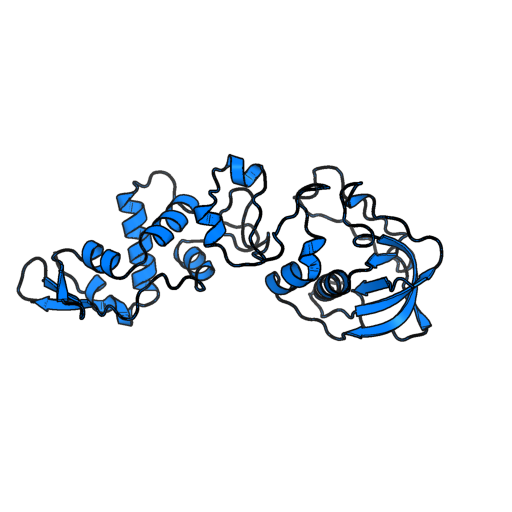.402 7.898 1.00 95.44 117 LEU A N 1
ATOM 902 C CA . LEU A 1 117 ? -6.057 -9.499 6.760 1.00 95.44 117 LEU A CA 1
ATOM 903 C C . LEU A 1 117 ? -4.586 -9.125 6.578 1.00 95.44 117 LEU A C 1
ATOM 905 O O . LEU A 1 117 ? -3.878 -8.841 7.551 1.00 95.44 117 LEU A O 1
ATOM 909 N N . SER A 1 118 ? -4.140 -9.068 5.327 1.00 92.06 118 SER A N 1
ATOM 910 C CA . SER A 1 118 ? -2.893 -8.396 4.954 1.00 92.06 118 SER A CA 1
ATOM 911 C C . SER A 1 118 ? -2.957 -6.903 5.293 1.00 92.06 118 SER A C 1
ATOM 913 O O . SER A 1 118 ? -4.035 -6.341 5.461 1.00 92.06 118 SER A O 1
ATOM 915 N N . GLU A 1 119 ? -1.812 -6.220 5.372 1.00 89.56 119 GLU A N 1
ATOM 916 C CA . GLU A 1 119 ? -1.787 -4.778 5.676 1.00 89.56 119 GLU A CA 1
ATOM 917 C C . GLU A 1 119 ? -2.636 -3.952 4.698 1.00 89.56 119 GLU A C 1
ATOM 919 O O . GLU A 1 119 ? -3.323 -3.022 5.112 1.00 89.56 119 GLU A O 1
ATOM 924 N N . ARG A 1 120 ? -2.655 -4.321 3.413 1.00 92.56 120 ARG A N 1
ATOM 925 C CA . ARG A 1 120 ? -3.458 -3.621 2.401 1.00 92.56 120 ARG A CA 1
ATOM 926 C C . ARG A 1 120 ? -4.952 -3.832 2.604 1.00 92.56 120 ARG A C 1
ATOM 928 O O . ARG A 1 120 ? -5.700 -2.866 2.564 1.00 92.56 120 ARG A O 1
ATOM 935 N N . GLU A 1 121 ? -5.373 -5.061 2.890 1.00 95.31 121 GLU A N 1
ATOM 936 C CA . GLU A 1 121 ? -6.773 -5.359 3.218 1.00 95.31 121 GLU A CA 1
ATOM 937 C C . GLU A 1 121 ? -7.195 -4.690 4.535 1.00 95.31 121 GLU A C 1
ATOM 939 O O . GLU A 1 121 ? -8.327 -4.234 4.665 1.00 95.31 121 GLU A O 1
ATOM 944 N N . GLN A 1 122 ? -6.283 -4.571 5.509 1.00 93.38 122 GLN A N 1
ATOM 945 C CA . GLN A 1 122 ? -6.539 -3.780 6.713 1.00 93.38 122 GLN A CA 1
ATOM 946 C C . GLN A 1 122 ? -6.773 -2.317 6.356 1.00 93.38 122 GLN A C 1
ATOM 948 O O . GLN A 1 122 ? -7.774 -1.761 6.795 1.00 93.38 122 GLN A O 1
ATOM 953 N N . ASN A 1 123 ? -5.878 -1.706 5.571 1.00 92.81 123 ASN A N 1
ATOM 954 C CA . ASN A 1 123 ? -5.998 -0.308 5.153 1.00 92.81 123 ASN A CA 1
ATOM 955 C C . ASN A 1 123 ? -7.281 -0.060 4.363 1.00 92.81 123 ASN A C 1
ATOM 957 O O . ASN A 1 123 ? -7.934 0.944 4.606 1.00 92.81 123 ASN A O 1
ATOM 961 N N . GLU A 1 124 ? -7.669 -0.986 3.486 1.00 95.19 124 GLU A N 1
ATOM 962 C CA . GLU A 1 124 ? -8.955 -0.955 2.791 1.00 95.19 124 GLU A CA 1
ATOM 963 C C . GLU A 1 124 ? -10.126 -1.011 3.777 1.00 95.19 124 GLU A C 1
ATOM 965 O O . GLU A 1 124 ? -11.036 -0.195 3.703 1.00 95.19 124 GLU A O 1
ATOM 970 N N . ALA A 1 125 ? -10.109 -1.918 4.754 1.00 94.25 125 ALA A N 1
ATOM 971 C CA . ALA A 1 125 ? -11.199 -2.031 5.720 1.00 94.25 125 ALA A CA 1
ATOM 972 C C . ALA A 1 125 ? -11.330 -0.781 6.611 1.00 94.25 125 ALA A C 1
ATOM 974 O O . ALA A 1 125 ? -12.444 -0.336 6.904 1.00 94.25 125 ALA A O 1
ATOM 975 N N . ILE A 1 126 ? -10.203 -0.194 7.033 1.00 90.50 126 ILE A N 1
ATOM 976 C CA . ILE A 1 126 ? -10.185 0.962 7.939 1.00 90.50 126 ILE A CA 1
ATOM 977 C C . ILE A 1 126 ? -10.023 2.306 7.233 1.00 90.50 126 ILE A C 1
ATOM 979 O O . ILE A 1 126 ? -9.835 3.299 7.928 1.00 90.50 126 ILE A O 1
ATOM 983 N N . TRP A 1 127 ? -10.062 2.375 5.900 1.00 86.44 127 TRP A N 1
ATOM 984 C CA . TRP A 1 127 ? -9.639 3.568 5.159 1.00 86.44 127 TRP A CA 1
ATOM 985 C C . TRP A 1 127 ? -10.246 4.892 5.629 1.00 86.44 127 TRP A C 1
ATOM 987 O O . TRP A 1 127 ? -9.495 5.870 5.677 1.00 86.44 127 TRP A O 1
ATOM 997 N N . PRO A 1 128 ? -11.530 4.969 6.058 1.00 84.44 128 PRO A N 1
ATOM 998 C CA . PRO A 1 128 ? -12.076 6.241 6.506 1.00 84.44 128 PRO A CA 1
ATOM 999 C C . PRO A 1 128 ? -11.383 6.747 7.775 1.00 84.44 128 PRO A C 1
ATOM 1001 O O . PRO A 1 128 ? -11.604 7.885 8.154 1.00 84.44 128 PRO A O 1
ATOM 1004 N N . HIS A 1 129 ? -10.620 5.891 8.466 1.00 79.94 129 HIS A N 1
ATOM 1005 C CA . HIS A 1 129 ? -10.028 6.077 9.792 1.00 79.94 129 HIS A CA 1
ATOM 1006 C C . HIS A 1 129 ? -8.517 6.333 9.749 1.00 79.94 129 HIS A C 1
ATOM 1008 O O . HIS A 1 129 ? -7.921 6.596 10.788 1.00 79.94 129 HIS A O 1
ATOM 1014 N N . LEU A 1 130 ? -7.869 6.244 8.584 1.00 79.88 130 LEU A N 1
ATOM 1015 C CA . LEU A 1 130 ? -6.433 6.495 8.462 1.00 79.88 130 LEU A CA 1
ATOM 1016 C C . LEU A 1 130 ? -6.172 7.936 8.044 1.00 79.88 130 LEU A C 1
ATOM 1018 O O . LEU A 1 130 ? -6.517 8.336 6.935 1.00 79.88 130 LEU A O 1
ATOM 1022 N N . TYR A 1 131 ? -5.498 8.682 8.916 1.00 81.19 131 TYR A N 1
ATOM 1023 C CA . TYR A 1 131 ? -5.214 10.101 8.742 1.00 81.19 131 TYR A CA 1
ATOM 1024 C C . TYR A 1 131 ? -3.741 10.425 9.014 1.00 81.19 131 TYR A C 1
ATOM 1026 O O . TYR A 1 131 ? -3.135 9.866 9.927 1.00 81.19 131 TYR A O 1
ATOM 1034 N N . TRP A 1 132 ? -3.174 11.344 8.231 1.00 77.62 132 TRP A N 1
ATOM 1035 C CA . TRP A 1 132 ? -1.886 11.982 8.517 1.00 77.62 132 TRP A CA 1
ATOM 1036 C C . TRP A 1 132 ? -2.018 13.031 9.624 1.00 77.62 132 TRP A C 1
ATOM 1038 O O . TRP A 1 132 ? -1.166 13.130 10.501 1.00 77.62 132 TRP A O 1
ATOM 1048 N N . GLU A 1 133 ? -3.106 13.799 9.561 1.00 72.56 133 GLU A N 1
ATOM 1049 C CA . GLU A 1 133 ? -3.509 14.866 10.478 1.00 72.56 133 GLU A CA 1
ATOM 1050 C C . GLU A 1 133 ? -5.040 14.833 10.613 1.00 72.56 133 GLU A C 1
ATOM 1052 O O . GLU A 1 133 ? -5.700 14.204 9.791 1.00 72.56 133 GLU A O 1
ATOM 1057 N N . VAL A 1 134 ? -5.608 15.520 11.611 1.00 67.31 134 VAL A N 1
ATOM 1058 C CA . VAL A 1 134 ? -7.042 15.500 11.999 1.00 67.31 134 VAL A CA 1
ATOM 1059 C C . VAL A 1 134 ? -8.046 15.549 10.828 1.00 67.31 134 VAL A C 1
ATOM 1061 O O . VAL A 1 134 ? -9.157 15.040 10.958 1.00 67.31 134 VAL A O 1
ATOM 1064 N N . ASP A 1 135 ? -7.688 16.142 9.690 1.00 71.69 135 ASP A N 1
ATOM 1065 C CA . ASP A 1 135 ? -8.540 16.309 8.510 1.00 71.69 135 ASP A CA 1
ATOM 1066 C C . ASP A 1 135 ? -7.916 15.820 7.187 1.00 71.69 135 ASP A C 1
ATOM 1068 O O . ASP A 1 135 ? -8.501 16.019 6.119 1.00 71.69 135 ASP A O 1
ATOM 1072 N N . ARG A 1 136 ? -6.762 15.141 7.226 1.00 81.31 136 ARG A N 1
ATOM 1073 C CA . ARG A 1 136 ? -6.053 14.692 6.020 1.00 81.31 136 ARG A CA 1
ATOM 1074 C C . ARG A 1 136 ? -5.945 13.168 5.940 1.00 81.31 136 ARG A C 1
ATOM 1076 O O . ARG A 1 136 ? -5.041 12.601 6.559 1.00 81.31 136 ARG A O 1
ATOM 1083 N N . PRO A 1 137 ? -6.822 12.491 5.180 1.00 86.75 137 PRO A N 1
ATOM 1084 C CA . PRO A 1 137 ? -6.783 11.040 5.062 1.00 86.75 137 PRO A CA 1
ATOM 1085 C C . PRO A 1 137 ? -5.501 10.554 4.373 1.00 86.75 137 PRO A C 1
ATOM 1087 O O . PRO A 1 137 ? -4.909 11.259 3.554 1.00 86.75 137 PRO A O 1
ATOM 1090 N N . VAL A 1 138 ? -5.083 9.331 4.703 1.00 90.94 138 VAL A N 1
ATOM 1091 C CA . VAL A 1 138 ? -3.923 8.660 4.091 1.00 90.94 138 VAL A CA 1
ATOM 1092 C C . VAL A 1 138 ? -4.261 8.138 2.700 1.00 90.94 138 VAL A C 1
ATOM 1094 O O . VAL A 1 138 ? -3.415 8.176 1.809 1.00 90.94 138 VAL A O 1
ATOM 1097 N N . HIS A 1 139 ? -5.496 7.682 2.486 1.00 94.12 139 HIS A N 1
ATOM 1098 C CA . HIS A 1 139 ? -5.952 7.137 1.210 1.00 94.12 139 HIS A CA 1
ATOM 1099 C C . HIS A 1 139 ? -7.219 7.843 0.726 1.00 94.12 139 HIS A C 1
ATOM 1101 O O . HIS A 1 139 ? -8.060 8.264 1.519 1.00 94.12 139 HIS A O 1
ATOM 1107 N N . ALA A 1 140 ? -7.364 7.953 -0.591 1.00 93.56 140 ALA A N 1
ATOM 1108 C CA . ALA A 1 140 ? -8.642 8.241 -1.226 1.00 93.56 140 ALA A CA 1
ATOM 1109 C C . ALA A 1 140 ? -9.567 7.012 -1.151 1.00 93.56 140 ALA A C 1
ATOM 1111 O O . ALA A 1 140 ? -9.114 5.899 -0.888 1.00 93.56 140 ALA A O 1
ATOM 1112 N N . GLU A 1 141 ? -10.855 7.202 -1.448 1.00 92.31 141 GLU A N 1
ATOM 1113 C CA . GLU A 1 141 ? -11.868 6.132 -1.430 1.00 92.31 141 GLU A CA 1
ATOM 1114 C C . GLU A 1 141 ? -11.515 4.950 -2.355 1.00 92.31 141 GLU A C 1
ATOM 1116 O O . GLU A 1 141 ? -11.862 3.808 -2.071 1.00 92.31 141 GLU A O 1
ATOM 1121 N N . ASP A 1 142 ? -10.776 5.199 -3.440 1.00 95.38 142 ASP A N 1
ATOM 1122 C CA . ASP A 1 142 ? -10.332 4.167 -4.385 1.00 95.38 142 ASP A CA 1
ATOM 1123 C C . ASP A 1 142 ? -9.018 3.466 -3.976 1.00 95.38 142 ASP A C 1
ATOM 1125 O O . ASP A 1 142 ? -8.458 2.688 -4.754 1.00 95.38 142 ASP A O 1
ATOM 1129 N N . GLY A 1 143 ? -8.484 3.783 -2.795 1.00 95.69 143 GLY A N 1
ATOM 1130 C CA . GLY A 1 143 ? -7.231 3.251 -2.270 1.00 95.69 143 GLY A CA 1
ATOM 1131 C C . GLY A 1 143 ? -5.967 3.939 -2.768 1.00 95.69 143 GLY A C 1
ATOM 1132 O O . GLY A 1 143 ? -4.866 3.465 -2.477 1.00 95.69 143 GLY A O 1
ATOM 1133 N N . THR A 1 144 ? -6.080 5.041 -3.514 1.00 96.94 144 THR A N 1
ATOM 1134 C CA . THR A 1 144 ? -4.918 5.861 -3.889 1.00 96.94 144 THR A CA 1
ATOM 1135 C C . THR A 1 144 ? -4.288 6.480 -2.651 1.00 96.94 144 THR A C 1
ATOM 1137 O O . THR A 1 144 ? -4.987 7.096 -1.853 1.00 96.94 144 THR A O 1
ATOM 1140 N N . LEU A 1 145 ? -2.968 6.364 -2.503 1.00 95.62 145 LEU A N 1
ATOM 1141 C CA . LEU A 1 145 ? -2.236 7.073 -1.456 1.00 95.62 145 LEU A CA 1
ATOM 1142 C C . LEU A 1 145 ? -2.351 8.587 -1.674 1.00 95.62 145 LEU A C 1
ATOM 1144 O O . LEU A 1 145 ? -1.993 9.091 -2.734 1.00 95.62 145 LEU A O 1
ATOM 1148 N N . LEU A 1 146 ? -2.792 9.317 -0.658 1.00 94.56 146 LEU A N 1
ATOM 1149 C CA . LEU A 1 146 ? -2.735 10.772 -0.608 1.00 94.56 146 LEU A CA 1
ATOM 1150 C C . LEU A 1 146 ? -1.416 11.158 0.076 1.00 94.56 146 LEU A C 1
ATOM 1152 O O . LEU A 1 146 ? -1.262 10.884 1.266 1.00 94.56 146 LEU A O 1
ATOM 1156 N N . PRO A 1 147 ? -0.432 11.746 -0.631 1.00 93.69 147 PRO A N 1
ATOM 1157 C CA . PRO A 1 147 ? 0.878 12.021 -0.045 1.00 93.69 147 PRO A CA 1
ATOM 1158 C C . PRO A 1 147 ? 0.795 12.964 1.159 1.00 93.69 147 PRO A C 1
ATOM 1160 O O . PRO A 1 147 ? 0.044 13.944 1.132 1.00 93.69 147 PRO A O 1
ATOM 1163 N N . SER A 1 148 ? 1.608 12.708 2.186 1.00 91.62 148 SER A N 1
ATOM 1164 C CA . SER A 1 148 ? 1.830 13.649 3.292 1.00 91.62 148 SER A CA 1
ATOM 1165 C C . SER A 1 148 ? 2.652 14.863 2.836 1.00 91.62 148 SER A C 1
ATOM 1167 O O . SER A 1 148 ? 3.282 14.836 1.776 1.00 91.62 148 SER A O 1
ATOM 1169 N N . ASP A 1 149 ? 2.713 15.928 3.641 1.00 91.25 149 ASP A N 1
ATOM 1170 C CA . ASP A 1 149 ? 3.563 17.087 3.316 1.00 91.25 149 ASP A CA 1
ATOM 1171 C C . ASP A 1 149 ? 5.046 16.747 3.279 1.00 91.25 149 ASP A C 1
ATOM 1173 O O . ASP A 1 149 ? 5.784 17.311 2.474 1.00 91.25 149 ASP A O 1
ATOM 1177 N N . GLN A 1 150 ? 5.482 15.782 4.089 1.00 91.88 150 GLN A N 1
ATOM 1178 C CA . GLN A 1 150 ? 6.849 15.284 4.025 1.00 91.88 150 GLN A CA 1
ATOM 1179 C C . GLN A 1 150 ? 7.135 14.634 2.664 1.00 91.88 150 GLN A C 1
ATOM 1181 O O . GLN A 1 150 ? 8.154 14.936 2.044 1.00 91.88 150 GLN A O 1
ATOM 1186 N N . MET A 1 151 ? 6.214 13.808 2.160 1.00 94.38 151 MET A N 1
ATOM 1187 C CA . MET A 1 151 ? 6.347 13.172 0.849 1.00 94.38 151 MET A CA 1
ATOM 1188 C C . MET A 1 151 ? 6.352 14.210 -0.278 1.00 94.38 151 MET A C 1
ATOM 1190 O O . MET A 1 151 ? 7.193 14.143 -1.176 1.00 94.38 151 MET A O 1
ATOM 1194 N N . LEU A 1 152 ? 5.451 15.196 -0.218 1.00 95.12 152 LEU A N 1
ATOM 1195 C CA . LEU A 1 152 ? 5.412 16.300 -1.181 1.00 95.12 152 LEU A CA 1
ATOM 1196 C C . LEU A 1 152 ? 6.702 17.133 -1.133 1.00 95.12 152 LEU A C 1
ATOM 1198 O O . LEU A 1 152 ? 7.271 17.439 -2.178 1.00 95.12 152 LEU A O 1
ATOM 1202 N N . GLY A 1 153 ? 7.211 17.437 0.064 1.00 94.94 153 GLY A N 1
ATOM 1203 C CA . GLY A 1 153 ? 8.482 18.137 0.271 1.00 94.94 153 GLY A CA 1
ATOM 1204 C C . GLY A 1 153 ? 9.699 17.346 -0.220 1.00 94.94 153 GLY A C 1
ATOM 1205 O O . GLY A 1 153 ? 10.657 17.935 -0.715 1.00 94.94 153 GLY A O 1
ATOM 1206 N N . ALA A 1 154 ? 9.633 16.014 -0.172 1.00 93.12 154 ALA A N 1
ATOM 1207 C CA . ALA A 1 154 ? 10.598 15.105 -0.792 1.00 93.12 154 ALA A CA 1
ATOM 1208 C C . ALA A 1 154 ? 10.379 14.930 -2.311 1.00 93.12 154 ALA A C 1
ATOM 1210 O O . ALA A 1 154 ? 11.037 14.110 -2.955 1.00 93.12 154 ALA A O 1
ATOM 1211 N N . GLY A 1 155 ? 9.438 15.670 -2.903 1.00 95.62 155 GLY A N 1
ATOM 1212 C CA . GLY A 1 155 ? 9.186 15.716 -4.339 1.00 95.62 155 GLY A CA 1
ATOM 1213 C C . GLY A 1 155 ? 8.325 14.579 -4.884 1.00 95.62 155 GLY A C 1
ATOM 1214 O O . GLY A 1 155 ? 8.428 14.295 -6.073 1.00 95.62 155 GLY A O 1
ATOM 1215 N N . VAL A 1 156 ? 7.540 13.867 -4.064 1.00 96.00 156 VAL A N 1
ATOM 1216 C CA . VAL A 1 156 ? 6.605 12.830 -4.548 1.00 96.00 156 VAL A CA 1
ATOM 1217 C C . VAL A 1 156 ? 5.600 13.445 -5.522 1.00 96.00 156 VAL A C 1
ATOM 1219 O O . VAL A 1 156 ? 4.903 14.400 -5.191 1.00 96.00 156 VAL A O 1
ATOM 1222 N N . THR A 1 157 ? 5.539 12.896 -6.736 1.00 96.75 157 THR A N 1
ATOM 1223 C CA . THR A 1 157 ? 4.699 13.403 -7.827 1.00 96.75 157 THR A CA 1
ATOM 1224 C C . THR A 1 157 ? 3.414 12.592 -7.969 1.00 96.75 157 THR A C 1
ATOM 1226 O O . THR A 1 157 ? 3.371 11.414 -7.611 1.00 96.75 157 THR A O 1
ATOM 1229 N N . GLN A 1 158 ? 2.381 13.193 -8.570 1.00 97.25 158 GLN A N 1
ATOM 1230 C CA . GLN A 1 158 ? 1.137 12.480 -8.882 1.00 97.25 158 GLN A CA 1
ATOM 1231 C C . GLN A 1 158 ? 1.387 11.273 -9.798 1.00 97.25 158 GLN A C 1
ATOM 1233 O O . GLN A 1 158 ? 0.856 10.202 -9.547 1.00 97.25 158 GLN A O 1
ATOM 1238 N N . ALA A 1 159 ? 2.277 11.405 -10.789 1.00 97.62 159 ALA A N 1
ATOM 1239 C CA . ALA A 1 159 ? 2.636 10.299 -11.677 1.00 97.62 159 ALA A CA 1
ATOM 1240 C C . ALA A 1 159 ? 3.205 9.088 -10.916 1.00 97.62 159 ALA A C 1
ATOM 1242 O O . ALA A 1 159 ? 2.947 7.949 -11.297 1.00 97.62 159 ALA A O 1
ATOM 1243 N N . TYR A 1 160 ? 3.962 9.319 -9.835 1.00 97.81 160 TYR A N 1
ATOM 1244 C CA . TYR A 1 160 ? 4.431 8.239 -8.967 1.00 97.81 160 TYR A CA 1
ATOM 1245 C C . TYR A 1 160 ? 3.288 7.645 -8.139 1.00 97.81 160 TYR A C 1
ATOM 1247 O O . TYR A 1 160 ? 3.167 6.427 -8.059 1.00 97.81 160 TYR A O 1
ATOM 1255 N N . VAL A 1 161 ? 2.422 8.487 -7.571 1.00 97.56 161 VAL A N 1
ATOM 1256 C CA . VAL A 1 161 ? 1.240 8.050 -6.809 1.00 97.56 161 VAL A CA 1
ATOM 1257 C C . VAL A 1 161 ? 0.313 7.173 -7.654 1.00 97.56 161 VAL A C 1
ATOM 1259 O O . VAL A 1 161 ? -0.124 6.125 -7.185 1.00 97.56 161 VAL A O 1
ATOM 1262 N N . ASP A 1 162 ? 0.069 7.550 -8.908 1.00 97.31 162 ASP A N 1
ATOM 1263 C CA . ASP A 1 162 ? -0.832 6.845 -9.828 1.00 97.31 162 ASP A CA 1
ATOM 1264 C C . ASP A 1 162 ? -0.384 5.407 -10.126 1.00 97.31 162 ASP A C 1
ATOM 1266 O O . ASP A 1 162 ? -1.200 4.556 -10.490 1.00 97.31 162 ASP A O 1
ATOM 1270 N N . ILE A 1 163 ? 0.913 5.124 -9.980 1.00 97.44 163 ILE A N 1
ATOM 1271 C CA . ILE A 1 163 ? 1.487 3.802 -10.238 1.00 97.44 163 ILE A CA 1
ATOM 1272 C C . ILE A 1 163 ? 1.728 2.990 -8.961 1.00 97.44 163 ILE A C 1
ATOM 1274 O O . ILE A 1 163 ? 2.096 1.814 -9.052 1.00 97.44 163 ILE A O 1
ATOM 1278 N N . LEU A 1 164 ? 1.522 3.573 -7.777 1.00 97.19 164 LEU A N 1
ATOM 1279 C CA . LEU A 1 164 ? 1.614 2.843 -6.517 1.00 97.19 164 LEU A CA 1
ATOM 1280 C C . LEU A 1 164 ? 0.522 1.765 -6.425 1.00 97.19 164 LEU A C 1
ATOM 1282 O O . LEU A 1 164 ? -0.568 1.917 -6.982 1.00 97.19 164 LEU A O 1
ATOM 1286 N N . PRO A 1 165 ? 0.782 0.660 -5.707 1.00 95.88 165 PRO A N 1
ATOM 1287 C CA . PRO A 1 165 ? -0.279 -0.251 -5.311 1.00 95.88 165 PRO A CA 1
ATOM 1288 C C . PRO A 1 165 ? -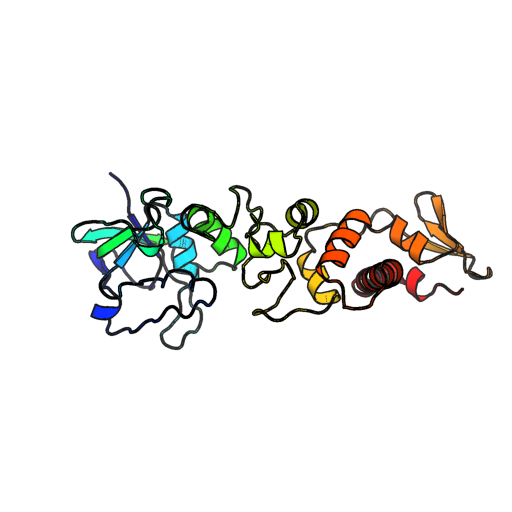1.365 0.483 -4.520 1.00 95.88 165 PRO A C 1
ATOM 1290 O O . PRO A 1 165 ? -1.065 1.312 -3.659 1.00 95.88 165 PRO A O 1
ATOM 1293 N N . LYS A 1 166 ? -2.628 0.136 -4.769 1.00 95.94 166 LYS A N 1
ATOM 1294 C CA . LYS A 1 166 ? -3.738 0.613 -3.939 1.00 95.94 166 LYS A CA 1
ATOM 1295 C C . LYS A 1 166 ? -3.596 0.081 -2.515 1.00 95.94 166 LYS A C 1
ATOM 1297 O O . LYS A 1 166 ? -3.064 -1.014 -2.311 1.00 95.94 166 LYS A O 1
ATOM 1302 N N . TRP A 1 167 ? -4.053 0.878 -1.552 1.00 95.69 167 TRP A N 1
ATOM 1303 C CA . TRP A 1 167 ? -4.008 0.569 -0.122 1.00 95.69 167 TRP A CA 1
ATOM 1304 C C . TRP A 1 167 ? -2.598 0.309 0.423 1.00 95.69 167 TRP A C 1
ATOM 1306 O O . TRP A 1 167 ? -2.453 -0.349 1.455 1.00 95.69 167 TRP A O 1
ATOM 1316 N N . ILE A 1 168 ? -1.557 0.818 -0.257 1.00 93.94 168 ILE A N 1
ATOM 1317 C CA . ILE A 1 168 ? -0.161 0.660 0.166 1.00 93.94 168 ILE A CA 1
ATOM 1318 C C . ILE A 1 168 ? 0.005 1.056 1.635 1.00 93.94 168 ILE A C 1
ATOM 1320 O O . ILE A 1 168 ? -0.507 2.090 2.077 1.00 93.94 168 ILE A O 1
ATOM 1324 N N . GLY A 1 169 ? 0.682 0.187 2.382 1.00 88.38 169 GLY A N 1
ATOM 1325 C CA . GLY A 1 169 ? 0.921 0.360 3.805 1.00 88.38 169 GLY A CA 1
ATOM 1326 C C . GLY A 1 169 ? 2.060 1.315 4.122 1.00 88.38 169 GLY A C 1
ATOM 1327 O O . GLY A 1 169 ? 3.008 1.454 3.350 1.00 88.38 169 GLY A O 1
ATOM 1328 N N . LEU A 1 170 ? 2.000 1.932 5.303 1.00 83.88 170 LEU A N 1
ATOM 1329 C CA . LEU A 1 170 ? 3.075 2.797 5.804 1.00 83.88 170 LEU A CA 1
ATOM 1330 C C . LEU A 1 170 ? 4.322 2.000 6.210 1.00 83.88 170 LEU A C 1
ATOM 1332 O O . LEU A 1 170 ? 5.382 2.583 6.410 1.00 83.88 170 LEU A O 1
ATOM 1336 N N . SER A 1 171 ? 4.219 0.670 6.315 1.00 85.94 171 SER A N 1
ATOM 1337 C CA . SER A 1 171 ? 5.388 -0.204 6.455 1.00 85.94 171 SER A CA 1
ATOM 1338 C C . SER A 1 171 ? 6.125 -0.449 5.128 1.00 85.94 171 SER A C 1
ATOM 1340 O O . SER A 1 171 ? 7.280 -0.878 5.137 1.00 85.94 171 SER A O 1
ATOM 1342 N N . GLU A 1 172 ? 5.456 -0.188 3.996 1.00 90.62 172 GLU A N 1
ATOM 1343 C CA . GLU A 1 172 ? 5.972 -0.414 2.644 1.00 90.62 172 GLU A CA 1
ATOM 1344 C C . GLU A 1 172 ? 6.582 0.853 2.030 1.00 90.62 172 GLU A C 1
ATOM 1346 O O . GLU A 1 172 ? 7.313 0.757 1.043 1.00 90.62 172 GLU A O 1
ATOM 1351 N N . ILE A 1 173 ? 6.294 2.036 2.583 1.00 91.88 173 ILE A N 1
ATOM 1352 C CA . ILE A 1 173 ? 6.729 3.327 2.044 1.00 91.88 173 ILE A CA 1
ATOM 1353 C C . ILE A 1 173 ? 7.178 4.273 3.163 1.00 91.88 173 ILE A C 1
ATOM 1355 O O . ILE A 1 173 ? 6.481 4.438 4.159 1.00 91.88 173 ILE A O 1
ATOM 1359 N N . ASP A 1 174 ? 8.354 4.886 3.017 1.00 90.12 174 ASP A N 1
ATOM 1360 C CA . ASP A 1 174 ? 8.865 5.855 3.993 1.00 90.12 174 ASP A CA 1
ATOM 1361 C C . ASP A 1 174 ? 8.280 7.266 3.796 1.00 90.12 174 ASP A C 1
ATOM 1363 O O . ASP A 1 174 ? 7.590 7.563 2.816 1.00 90.12 174 ASP A O 1
ATOM 1367 N N . GLY A 1 175 ? 8.616 8.181 4.711 1.00 88.25 175 GLY A N 1
ATOM 1368 C CA . GLY A 1 175 ? 8.194 9.585 4.637 1.00 88.25 175 GLY A CA 1
ATOM 1369 C C . GLY A 1 175 ? 8.705 10.357 3.410 1.00 88.25 175 GLY A C 1
ATOM 1370 O O . GLY A 1 175 ? 8.218 11.452 3.148 1.00 88.25 175 GLY A O 1
ATOM 1371 N N . ASN A 1 176 ? 9.643 9.804 2.632 1.00 91.50 176 ASN A N 1
ATOM 1372 C CA . ASN A 1 176 ? 10.144 10.381 1.378 1.00 91.50 176 ASN A CA 1
ATOM 1373 C C . ASN A 1 176 ? 9.498 9.744 0.129 1.00 91.50 176 ASN A C 1
ATOM 1375 O O . ASN A 1 176 ? 9.867 10.070 -1.008 1.00 91.50 176 ASN A O 1
ATOM 1379 N N . GLY A 1 177 ? 8.555 8.817 0.321 1.00 92.38 177 GLY A N 1
ATOM 1380 C CA . GLY A 1 177 ? 7.903 8.067 -0.747 1.00 92.38 177 GLY A CA 1
ATOM 1381 C C . GLY A 1 177 ? 8.721 6.894 -1.297 1.00 92.38 177 GLY A C 1
ATOM 1382 O O . GLY A 1 177 ? 8.412 6.398 -2.385 1.00 92.38 177 GLY A O 1
ATOM 1383 N N . ARG A 1 178 ? 9.781 6.462 -0.603 1.00 94.12 178 ARG A N 1
ATOM 1384 C CA . ARG A 1 178 ? 10.650 5.353 -1.026 1.00 94.12 178 ARG A CA 1
ATOM 1385 C C . ARG A 1 178 ? 10.152 4.023 -0.484 1.00 94.12 178 ARG A C 1
ATOM 1387 O O . ARG A 1 178 ? 9.610 3.964 0.613 1.00 94.12 178 ARG A O 1
ATOM 1394 N N . MET A 1 179 ? 10.355 2.954 -1.249 1.00 94.62 179 MET A N 1
ATOM 1395 C CA . MET A 1 179 ? 9.903 1.622 -0.862 1.00 94.62 179 MET A CA 1
ATOM 1396 C C . MET A 1 179 ? 10.782 1.107 0.268 1.00 94.62 179 MET A C 1
ATOM 1398 O O . MET A 1 179 ? 12.011 1.199 0.200 1.00 94.62 179 MET A O 1
ATOM 1402 N N . THR A 1 180 ? 10.151 0.535 1.284 1.00 90.56 180 THR A N 1
ATOM 1403 C CA . THR A 1 180 ? 10.840 -0.040 2.434 1.00 90.56 180 THR A CA 1
ATOM 1404 C C . THR A 1 180 ? 10.300 -1.421 2.790 1.00 90.56 180 THR A C 1
ATOM 1406 O O . THR A 1 180 ? 9.252 -1.862 2.313 1.00 90.56 180 THR A O 1
ATOM 1409 N N . VAL A 1 181 ? 11.072 -2.137 3.601 1.00 83.94 181 VAL A N 1
ATOM 1410 C CA . VAL A 1 181 ? 10.639 -3.317 4.347 1.00 83.94 181 VAL A CA 1
ATOM 1411 C C . VAL A 1 181 ? 10.978 -3.036 5.798 1.00 83.94 181 VAL A C 1
ATOM 1413 O O . VAL A 1 181 ? 12.145 -2.823 6.121 1.00 83.94 181 VAL A O 1
ATOM 1416 N N . GLU A 1 182 ? 9.956 -2.979 6.652 1.00 75.94 182 GLU A N 1
ATOM 1417 C CA . GLU A 1 182 ? 10.120 -2.680 8.083 1.00 75.94 182 GLU A CA 1
ATOM 1418 C C . GLU A 1 182 ? 10.871 -1.351 8.323 1.00 75.94 182 GLU A C 1
ATOM 1420 O O . GLU A 1 182 ? 11.694 -1.227 9.227 1.00 75.94 182 GLU A O 1
ATOM 1425 N N . GLY A 1 183 ? 10.615 -0.346 7.473 1.00 71.62 183 GLY A N 1
ATOM 1426 C CA . GLY A 1 183 ? 11.262 0.970 7.543 1.00 71.62 183 GLY A CA 1
ATOM 1427 C C . GLY A 1 183 ? 12.695 1.020 7.000 1.00 71.62 183 GLY A C 1
ATOM 1428 O O . GLY A 1 183 ? 13.321 2.079 7.027 1.00 71.62 183 GLY A O 1
ATOM 1429 N N . VAL A 1 184 ? 13.224 -0.089 6.475 1.00 81.12 184 VAL A N 1
ATOM 1430 C CA . VAL A 1 184 ? 14.551 -0.147 5.851 1.00 81.12 184 VAL A CA 1
ATOM 1431 C C . VAL A 1 184 ? 14.421 -0.041 4.333 1.00 81.12 184 VAL A C 1
ATOM 1433 O O . VAL A 1 184 ? 13.645 -0.770 3.717 1.00 81.12 184 VAL A O 1
ATOM 1436 N N . SER A 1 185 ? 15.197 0.859 3.723 1.00 83.44 185 SER A N 1
ATOM 1437 C CA . SER A 1 185 ? 15.281 0.994 2.263 1.00 83.44 185 SER A CA 1
ATOM 1438 C C . SER A 1 185 ? 15.743 -0.311 1.609 1.00 83.44 185 SER A C 1
ATOM 1440 O O . SER A 1 185 ? 16.665 -0.971 2.098 1.00 83.44 185 SER A O 1
ATOM 1442 N N . ILE A 1 186 ? 15.114 -0.675 0.494 1.00 89.69 186 ILE A N 1
ATOM 1443 C CA . ILE A 1 186 ? 15.339 -1.953 -0.189 1.00 89.69 186 ILE A CA 1
ATOM 1444 C C . ILE A 1 186 ? 16.073 -1.788 -1.521 1.00 89.69 186 ILE A C 1
ATOM 1446 O O . ILE A 1 186 ? 16.146 -0.703 -2.096 1.00 89.69 186 ILE A O 1
ATOM 1450 N N . GLN A 1 187 ? 16.646 -2.885 -2.019 1.00 90.94 187 GLN A N 1
ATOM 1451 C CA . GLN A 1 187 ? 17.419 -2.875 -3.259 1.00 90.94 187 GLN A CA 1
ATOM 1452 C C . GLN A 1 187 ? 16.499 -2.803 -4.492 1.00 90.94 187 GLN A C 1
ATOM 1454 O O . GLN A 1 187 ? 15.348 -3.239 -4.426 1.00 90.94 187 GLN A O 1
ATOM 1459 N N . PRO A 1 188 ? 16.986 -2.328 -5.657 1.00 93.06 188 PRO A N 1
ATOM 1460 C CA . PRO A 1 188 ? 16.167 -2.180 -6.865 1.00 93.06 188 PRO A CA 1
ATOM 1461 C C . PRO A 1 188 ? 15.321 -3.408 -7.278 1.00 93.06 188 PRO A C 1
ATOM 1463 O O . PRO A 1 188 ? 14.177 -3.217 -7.699 1.00 93.06 188 PRO A O 1
ATOM 1466 N N . PRO A 1 189 ? 15.796 -4.669 -7.153 1.00 92.19 189 PRO A N 1
ATOM 1467 C CA . PRO A 1 189 ? 14.956 -5.841 -7.421 1.00 92.19 189 PRO A CA 1
ATOM 1468 C C . PRO A 1 189 ? 13.728 -5.943 -6.508 1.00 92.19 189 PRO A C 1
ATOM 1470 O O . PRO A 1 189 ? 12.646 -6.282 -6.989 1.00 92.19 189 PRO A O 1
ATOM 1473 N N . ASP A 1 190 ? 13.890 -5.620 -5.225 1.00 92.69 190 ASP A N 1
ATOM 1474 C CA . ASP A 1 190 ? 12.825 -5.675 -4.223 1.00 92.69 190 ASP A CA 1
ATOM 1475 C C . ASP A 1 190 ? 11.843 -4.515 -4.404 1.00 92.69 190 ASP A C 1
ATOM 1477 O O . ASP A 1 190 ? 10.635 -4.700 -4.272 1.00 92.69 190 ASP A O 1
ATOM 1481 N N . VAL A 1 191 ? 12.344 -3.338 -4.802 1.00 94.75 191 VAL A N 1
ATOM 1482 C CA . VAL A 1 191 ? 11.494 -2.218 -5.224 1.00 94.75 191 VAL A CA 1
ATOM 1483 C C . VAL A 1 191 ? 10.599 -2.645 -6.384 1.00 94.75 191 VAL A C 1
ATOM 1485 O O . VAL A 1 191 ? 9.386 -2.491 -6.293 1.00 94.75 191 VAL A O 1
ATOM 1488 N N . LEU A 1 192 ? 11.156 -3.219 -7.462 1.00 93.94 192 LEU A N 1
ATOM 1489 C CA . LEU A 1 192 ? 10.340 -3.639 -8.609 1.00 93.94 192 LEU A CA 1
ATOM 1490 C C . LEU A 1 192 ? 9.296 -4.694 -8.243 1.00 93.94 192 LEU A C 1
ATOM 1492 O O . LEU A 1 192 ? 8.240 -4.714 -8.866 1.00 93.94 192 LEU A O 1
ATOM 1496 N N . ALA A 1 193 ? 9.565 -5.559 -7.262 1.00 92.62 193 ALA A N 1
ATOM 1497 C CA . ALA A 1 193 ? 8.586 -6.545 -6.808 1.00 92.62 193 ALA A CA 1
ATOM 1498 C C . ALA A 1 193 ? 7.323 -5.888 -6.217 1.00 92.62 193 ALA A C 1
ATOM 1500 O O . ALA A 1 193 ? 6.231 -6.442 -6.329 1.00 92.62 193 ALA A O 1
ATOM 1501 N N . ARG A 1 194 ? 7.432 -4.672 -5.661 1.00 93.12 194 ARG A N 1
ATOM 1502 C CA . ARG A 1 194 ? 6.274 -3.888 -5.191 1.00 93.12 194 ARG A CA 1
ATOM 1503 C C . ARG A 1 194 ? 5.410 -3.344 -6.326 1.00 93.12 194 ARG A C 1
ATOM 1505 O O . ARG A 1 194 ? 4.279 -2.949 -6.069 1.00 93.12 194 ARG A O 1
ATOM 1512 N N . PHE A 1 195 ? 5.914 -3.363 -7.558 1.00 95.25 195 PHE A N 1
ATOM 1513 C CA . PHE A 1 195 ? 5.238 -2.871 -8.756 1.00 95.25 195 PHE A CA 1
ATOM 1514 C C . PHE A 1 195 ? 4.788 -3.995 -9.700 1.00 95.25 195 PHE A C 1
ATOM 1516 O O . PHE A 1 195 ? 4.533 -3.743 -10.873 1.00 95.25 195 PHE A O 1
ATOM 1523 N N . ASP A 1 196 ? 4.653 -5.231 -9.212 1.00 93.12 196 ASP A N 1
ATOM 1524 C CA . ASP A 1 196 ? 4.218 -6.373 -10.033 1.00 93.12 196 ASP A CA 1
ATOM 1525 C C . ASP A 1 196 ? 2.781 -6.243 -10.565 1.00 93.12 196 ASP A C 1
ATOM 1527 O O . ASP A 1 196 ? 2.414 -6.924 -11.525 1.00 93.12 196 ASP A O 1
ATOM 1531 N N . HIS A 1 197 ? 1.972 -5.346 -9.989 1.00 94.25 197 HIS A N 1
ATOM 1532 C CA . HIS A 1 197 ? 0.662 -4.972 -10.532 1.00 94.25 197 HIS A CA 1
ATOM 1533 C C . HIS A 1 197 ? 0.768 -4.117 -11.801 1.00 94.25 197 HIS A C 1
ATOM 1535 O O . HIS A 1 197 ? -0.171 -4.081 -12.598 1.00 94.25 197 HIS A O 1
ATOM 1541 N N . LEU A 1 198 ? 1.901 -3.443 -12.018 1.00 93.50 198 LEU A N 1
ATOM 1542 C CA . LEU A 1 198 ? 2.189 -2.746 -13.260 1.00 93.50 198 LEU A CA 1
ATOM 1543 C C . LEU A 1 198 ? 2.711 -3.767 -14.269 1.00 93.50 198 LEU A C 1
ATOM 1545 O O . LEU A 1 198 ? 3.771 -4.366 -14.094 1.00 93.50 198 LEU A O 1
ATOM 1549 N N . ASN A 1 199 ? 2.005 -3.939 -15.383 1.00 91.94 199 ASN A N 1
ATOM 1550 C CA . ASN A 1 199 ? 2.503 -4.714 -16.518 1.00 91.94 199 ASN A CA 1
ATOM 1551 C C . ASN A 1 199 ? 3.641 -3.956 -17.234 1.00 91.94 199 ASN A C 1
ATOM 1553 O O . ASN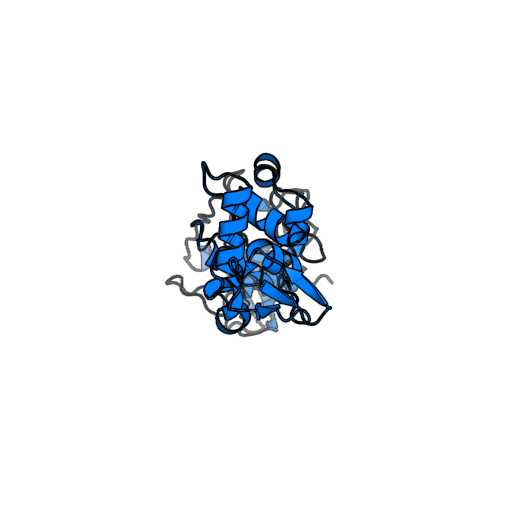 A 1 199 ? 3.483 -3.534 -18.373 1.00 91.94 199 ASN A O 1
ATOM 1557 N N . LEU A 1 200 ? 4.787 -3.767 -16.565 1.00 95.38 200 LEU A N 1
ATOM 1558 C CA . LEU A 1 200 ? 5.929 -2.987 -17.065 1.00 95.38 200 LEU A CA 1
ATOM 1559 C C . LEU A 1 200 ? 6.573 -3.593 -18.312 1.00 95.38 200 LEU A C 1
ATOM 1561 O O . LEU A 1 200 ? 7.307 -2.908 -19.009 1.00 95.38 200 LEU A O 1
ATOM 1565 N N . VAL A 1 201 ? 6.351 -4.882 -18.570 1.00 95.62 201 VAL A N 1
ATOM 1566 C CA . VAL A 1 201 ? 6.932 -5.606 -19.700 1.00 95.62 201 VAL A CA 1
ATOM 1567 C C . VAL A 1 201 ? 5.819 -6.045 -20.635 1.00 95.62 201 VAL A C 1
ATOM 1569 O O . VAL A 1 201 ? 5.029 -6.927 -20.290 1.00 95.62 201 VAL A O 1
ATOM 1572 N N . ASP A 1 202 ? 5.823 -5.515 -21.853 1.00 94.19 202 ASP A N 1
ATOM 1573 C CA . ASP A 1 202 ? 4.926 -5.965 -22.906 1.00 94.19 202 ASP A CA 1
ATOM 1574 C C . ASP A 1 202 ? 5.307 -7.390 -23.333 1.00 94.19 202 ASP A C 1
ATOM 1576 O O . ASP A 1 202 ? 6.401 -7.659 -23.844 1.00 94.19 202 ASP A O 1
ATOM 1580 N N . ARG A 1 203 ? 4.408 -8.345 -23.087 1.00 92.25 203 ARG A N 1
ATOM 1581 C CA . ARG A 1 203 ? 4.611 -9.764 -23.416 1.00 92.25 203 ARG A CA 1
ATOM 1582 C C . ARG A 1 203 ? 4.302 -10.093 -24.881 1.00 92.25 203 ARG A C 1
ATOM 1584 O O . ARG A 1 203 ? 4.722 -11.156 -25.333 1.00 92.25 203 ARG A O 1
ATOM 1591 N N . GLY A 1 204 ? 3.633 -9.207 -25.619 1.00 93.50 204 GLY A N 1
ATOM 1592 C CA . GLY A 1 204 ? 3.381 -9.336 -27.058 1.00 93.50 204 GLY A CA 1
ATOM 1593 C C . GLY A 1 204 ? 4.627 -9.079 -27.911 1.00 93.50 204 GLY A C 1
ATOM 1594 O O . GLY A 1 204 ? 4.782 -9.659 -28.989 1.00 93.50 204 GLY A O 1
ATOM 1595 N N . HIS A 1 205 ? 5.565 -8.284 -27.397 1.00 94.50 205 HIS A N 1
ATOM 1596 C CA . HIS A 1 205 ? 6.837 -8.001 -28.055 1.00 94.50 205 HIS A CA 1
ATOM 1597 C C . HIS A 1 205 ? 7.906 -9.039 -27.667 1.00 94.50 205 HIS A C 1
ATOM 1599 O O . HIS A 1 205 ? 8.468 -9.033 -26.561 1.00 94.50 205 HIS A O 1
ATOM 1605 N N . ILE A 1 206 ? 8.199 -9.954 -28.601 1.00 95.81 206 ILE A N 1
ATOM 1606 C CA . ILE A 1 206 ? 9.226 -10.992 -28.450 1.00 95.81 206 ILE A CA 1
ATOM 1607 C C . ILE A 1 206 ? 10.465 -10.571 -29.239 1.00 95.81 206 ILE A C 1
ATOM 1609 O O . ILE A 1 206 ? 10.474 -10.608 -30.468 1.00 95.81 206 ILE A O 1
ATOM 1613 N N . VAL A 1 207 ? 11.526 -10.206 -28.521 1.00 96.69 207 VAL A N 1
ATOM 1614 C CA . VAL A 1 207 ? 12.820 -9.831 -29.105 1.00 96.69 207 VAL A CA 1
ATOM 1615 C C . VAL A 1 207 ? 13.742 -11.049 -29.183 1.00 96.69 207 VAL A C 1
ATOM 1617 O O . VAL A 1 207 ? 13.771 -11.891 -28.282 1.00 96.69 207 VAL A O 1
ATOM 1620 N N . LYS A 1 208 ? 14.496 -11.164 -30.278 1.00 97.06 208 LYS A N 1
ATOM 1621 C CA . LYS A 1 208 ? 15.508 -12.204 -30.503 1.00 97.06 208 LYS A CA 1
ATOM 1622 C C . LYS A 1 208 ? 16.715 -11.616 -31.229 1.00 97.06 208 LYS A C 1
ATOM 1624 O O . LYS A 1 208 ? 16.606 -10.596 -31.899 1.00 97.06 208 LYS A O 1
ATOM 1629 N N . ILE A 1 209 ? 17.854 -12.297 -31.141 1.00 96.88 209 ILE A N 1
ATOM 1630 C CA . ILE A 1 209 ? 19.002 -12.010 -32.009 1.00 96.88 209 ILE A CA 1
ATOM 1631 C C . ILE A 1 209 ? 18.691 -12.572 -33.400 1.00 96.88 209 ILE A C 1
ATOM 1633 O O . ILE A 1 209 ? 18.508 -13.783 -33.536 1.00 96.88 209 ILE A O 1
ATOM 1637 N N . THR A 1 210 ? 18.614 -11.702 -34.405 1.00 96.69 210 THR A N 1
ATOM 1638 C CA . THR A 1 210 ? 18.314 -12.053 -35.802 1.00 96.69 210 THR A CA 1
ATOM 1639 C C . THR A 1 210 ? 19.577 -12.315 -36.612 1.00 96.69 210 THR A C 1
ATOM 1641 O O . THR A 1 210 ? 19.575 -13.206 -37.458 1.00 96.69 210 THR A O 1
ATOM 1644 N N . ASP A 1 211 ? 20.676 -11.623 -36.301 1.00 93.69 211 ASP A N 1
ATOM 1645 C CA . ASP A 1 211 ? 21.992 -11.879 -36.885 1.00 93.69 211 ASP A CA 1
ATOM 1646 C C . ASP A 1 211 ? 23.073 -11.906 -35.795 1.00 93.69 211 ASP A C 1
ATOM 1648 O O . ASP A 1 211 ? 23.373 -10.897 -35.160 1.00 93.69 211 ASP A O 1
ATOM 1652 N N . ARG A 1 212 ? 23.655 -13.091 -35.569 1.00 93.69 212 ARG A N 1
ATOM 1653 C CA . ARG A 1 212 ? 24.762 -13.312 -34.616 1.00 93.69 212 ARG A CA 1
ATOM 1654 C C . ARG A 1 212 ? 26.145 -13.021 -35.203 1.00 93.69 212 ARG A C 1
ATOM 1656 O O . ARG A 1 212 ? 27.138 -13.083 -34.476 1.00 93.69 212 ARG A O 1
ATOM 1663 N N . ARG A 1 213 ? 26.233 -12.833 -36.521 1.00 92.00 213 ARG A N 1
ATOM 1664 C CA . ARG A 1 213 ? 27.497 -12.605 -37.230 1.00 92.00 213 ARG A CA 1
ATOM 1665 C C . ARG A 1 213 ? 27.827 -11.121 -37.311 1.00 92.00 213 ARG A C 1
ATOM 1667 O O . ARG A 1 213 ? 29.001 -10.784 -37.440 1.00 92.00 213 ARG A O 1
ATOM 1674 N N . SER A 1 214 ? 26.824 -10.251 -37.224 1.00 89.94 214 SER A N 1
ATOM 1675 C CA . SER A 1 214 ? 27.036 -8.810 -37.162 1.00 89.94 214 SER A CA 1
ATOM 1676 C C . SER A 1 214 ? 27.691 -8.385 -35.838 1.00 89.94 214 SER A C 1
ATOM 1678 O O . SER A 1 214 ? 27.602 -9.071 -34.814 1.00 89.94 214 SER A O 1
ATOM 1680 N N . ARG A 1 215 ? 28.377 -7.239 -35.868 1.00 88.69 215 ARG A N 1
ATOM 1681 C CA . ARG A 1 215 ? 28.973 -6.580 -34.698 1.00 88.69 215 ARG A CA 1
ATOM 1682 C C . ARG A 1 215 ? 28.574 -5.098 -34.713 1.00 88.69 215 ARG A C 1
ATOM 1684 O O . ARG A 1 215 ? 29.035 -4.395 -35.615 1.00 88.69 215 ARG A O 1
ATOM 1691 N N . PRO A 1 216 ? 27.670 -4.647 -33.823 1.00 88.81 216 PRO A N 1
ATOM 1692 C CA . PRO A 1 216 ? 26.945 -5.435 -32.814 1.00 88.81 216 PRO A CA 1
ATOM 1693 C C . PRO A 1 216 ? 25.977 -6.466 -33.428 1.00 88.81 216 PRO A C 1
ATOM 1695 O O . PRO A 1 216 ? 25.568 -6.349 -34.590 1.00 88.81 216 PRO A O 1
ATOM 1698 N N . ASN A 1 217 ? 25.607 -7.499 -32.663 1.00 94.00 217 ASN A N 1
ATOM 1699 C CA . ASN A 1 217 ? 24.580 -8.478 -33.065 1.00 94.00 217 ASN A CA 1
ATOM 1700 C C . ASN A 1 217 ? 23.248 -7.762 -33.371 1.00 94.00 217 ASN A C 1
ATOM 1702 O O . ASN A 1 217 ? 22.785 -6.976 -32.546 1.00 94.00 217 ASN A O 1
ATOM 1706 N N . ARG A 1 218 ? 22.575 -8.066 -34.490 1.00 95.81 218 ARG A N 1
ATOM 1707 C CA . ARG A 1 218 ? 21.258 -7.467 -34.781 1.00 95.81 218 ARG A CA 1
ATOM 1708 C C . ARG A 1 218 ? 20.166 -8.120 -33.947 1.00 95.81 218 ARG A C 1
ATOM 1710 O O . ARG A 1 218 ? 20.092 -9.347 -33.842 1.00 95.81 218 ARG A O 1
ATOM 1717 N N . LEU A 1 219 ? 19.304 -7.292 -33.372 1.00 97.56 219 LEU A N 1
ATOM 1718 C CA . LEU A 1 219 ? 18.122 -7.696 -32.624 1.00 97.56 219 LEU A CA 1
ATOM 1719 C C . LEU A 1 219 ? 16.878 -7.374 -33.454 1.00 97.56 219 LEU A C 1
ATOM 1721 O O . LEU A 1 219 ? 16.813 -6.335 -34.105 1.00 97.56 219 LEU A O 1
ATOM 1725 N N . GLY A 1 220 ? 15.884 -8.254 -33.409 1.00 96.94 220 GLY A N 1
ATOM 1726 C CA . GLY A 1 220 ? 14.594 -8.050 -34.061 1.00 96.94 220 GLY A CA 1
ATOM 1727 C C . GLY A 1 220 ? 13.442 -8.432 -33.143 1.00 96.94 220 GLY A C 1
ATOM 1728 O O . GLY A 1 220 ? 13.565 -9.355 -32.332 1.00 96.94 220 GLY A O 1
ATOM 1729 N N . CYS A 1 221 ? 12.327 -7.722 -33.271 1.00 97.88 221 CYS A N 1
ATOM 1730 C CA . CYS A 1 221 ? 11.078 -7.986 -32.569 1.00 97.88 221 CYS A CA 1
ATOM 1731 C C . CYS A 1 221 ? 10.032 -8.601 -33.511 1.00 97.88 221 CYS A C 1
ATOM 1733 O O . CYS A 1 221 ? 10.023 -8.339 -34.711 1.00 97.88 221 CYS A O 1
ATOM 1735 N N . THR A 1 222 ? 9.098 -9.378 -32.963 1.00 97.06 222 THR A N 1
ATOM 1736 C CA . THR A 1 222 ? 7.954 -9.950 -33.694 1.00 97.06 222 THR A CA 1
ATOM 1737 C C . THR A 1 222 ? 7.034 -8.916 -34.343 1.00 97.06 222 THR A C 1
ATOM 1739 O O . THR A 1 222 ? 6.338 -9.256 -35.292 1.00 97.06 222 THR A O 1
ATOM 1742 N N . CYS A 1 223 ? 7.047 -7.665 -33.880 1.00 96.94 223 CYS A N 1
ATOM 1743 C CA . CYS A 1 223 ? 6.314 -6.559 -34.500 1.00 96.94 223 CYS A CA 1
ATOM 1744 C C . CYS A 1 223 ? 7.018 -5.960 -35.737 1.00 96.94 223 CYS A C 1
ATOM 1746 O O . CYS A 1 223 ? 6.477 -5.051 -36.357 1.00 96.94 223 CYS A O 1
ATOM 1748 N N . GLY A 1 224 ? 8.228 -6.427 -36.074 1.00 97.12 224 GLY A N 1
ATOM 1749 C CA . GLY A 1 224 ? 9.053 -5.890 -37.162 1.00 97.12 224 GLY A CA 1
ATOM 1750 C C . GLY A 1 224 ? 10.090 -4.843 -36.737 1.00 97.12 224 GLY A C 1
ATOM 1751 O O . GLY A 1 224 ? 10.854 -4.389 -37.581 1.00 97.12 224 GLY A O 1
ATOM 1752 N N . GLY A 1 225 ? 10.159 -4.468 -35.455 1.00 97.25 225 GLY A N 1
ATOM 1753 C CA . GLY A 1 225 ? 11.200 -3.565 -34.951 1.00 97.25 225 GLY A CA 1
ATOM 1754 C C . GLY A 1 225 ? 12.603 -4.180 -35.043 1.00 97.25 225 GLY A C 1
ATOM 1755 O O . GLY A 1 225 ? 12.784 -5.346 -34.688 1.00 97.25 225 GLY A O 1
ATOM 1756 N N . GLU A 1 226 ? 13.592 -3.396 -35.474 1.00 97.31 226 GLU A N 1
ATOM 1757 C CA . GLU A 1 226 ? 15.006 -3.789 -35.547 1.00 97.31 226 GLU A CA 1
ATOM 1758 C C . GLU A 1 226 ? 15.875 -2.887 -34.666 1.00 97.31 226 GLU A C 1
ATOM 1760 O O . GLU A 1 226 ? 15.676 -1.674 -34.615 1.00 97.31 226 GLU A O 1
ATOM 1765 N N . PHE A 1 227 ? 16.869 -3.474 -33.996 1.00 96.69 227 PHE A N 1
ATOM 1766 C CA . PHE A 1 227 ? 17.724 -2.758 -33.052 1.00 96.69 227 PHE A CA 1
ATOM 1767 C C . PHE A 1 227 ? 19.181 -3.217 -33.167 1.00 96.69 227 PHE A C 1
ATOM 1769 O O . PHE A 1 227 ? 19.471 -4.408 -33.306 1.00 96.69 227 PHE A O 1
ATOM 1776 N N . ALA A 1 228 ? 20.102 -2.258 -33.073 1.00 92.88 228 ALA A N 1
ATOM 1777 C CA . ALA A 1 228 ? 21.542 -2.511 -32.980 1.00 92.88 228 ALA A CA 1
ATOM 1778 C C . ALA A 1 228 ? 22.060 -2.476 -31.531 1.00 92.88 228 ALA A C 1
ATOM 1780 O O . ALA A 1 228 ? 23.174 -2.915 -31.281 1.00 92.88 228 ALA A O 1
ATOM 1781 N N . ASP A 1 229 ? 21.252 -1.971 -30.597 1.00 94.56 229 ASP A N 1
ATOM 1782 C CA . ASP A 1 229 ? 21.580 -1.835 -29.180 1.00 94.56 229 ASP A CA 1
ATOM 1783 C C . ASP A 1 229 ? 20.541 -2.564 -28.317 1.00 94.56 229 ASP A C 1
ATOM 1785 O O . ASP A 1 229 ? 19.331 -2.511 -28.571 1.00 94.56 229 ASP A O 1
ATOM 1789 N N . ARG A 1 230 ? 21.016 -3.258 -27.279 1.00 96.00 230 ARG A N 1
ATOM 1790 C CA . ARG A 1 230 ? 20.151 -4.038 -26.385 1.00 96.00 230 ARG A CA 1
ATOM 1791 C C . ARG A 1 230 ? 19.264 -3.171 -25.497 1.00 96.00 230 ARG A C 1
ATOM 1793 O O . ARG A 1 230 ? 18.180 -3.629 -25.144 1.00 96.00 230 ARG A O 1
ATOM 1800 N N . TYR A 1 231 ? 19.687 -1.959 -25.132 1.00 96.31 231 TYR A N 1
ATOM 1801 C CA . TYR A 1 231 ? 18.872 -1.065 -24.308 1.00 96.31 231 TYR A CA 1
ATOM 1802 C C . TYR A 1 231 ? 17.765 -0.412 -25.137 1.00 96.31 231 TYR A C 1
ATOM 1804 O O . TYR A 1 231 ? 16.641 -0.323 -24.656 1.00 96.31 231 TYR A O 1
ATOM 1812 N N . ALA A 1 232 ? 18.019 -0.088 -26.406 1.00 95.94 232 ALA A N 1
ATOM 1813 C CA . ALA A 1 232 ? 16.986 0.319 -27.357 1.00 95.94 232 ALA A CA 1
ATOM 1814 C C . ALA A 1 232 ? 15.930 -0.785 -27.553 1.00 95.94 232 ALA A C 1
ATOM 1816 O O . ALA A 1 232 ? 14.729 -0.527 -27.466 1.00 95.94 232 ALA A O 1
ATOM 1817 N N . ALA A 1 233 ? 16.362 -2.038 -27.736 1.00 96.81 233 ALA A N 1
ATOM 1818 C CA . ALA A 1 233 ? 15.444 -3.175 -27.825 1.00 96.81 233 ALA A CA 1
ATOM 1819 C C . ALA A 1 233 ? 14.675 -3.431 -26.514 1.00 96.81 233 ALA A C 1
ATOM 1821 O O . ALA A 1 233 ? 13.522 -3.858 -26.544 1.00 96.81 233 ALA A O 1
ATOM 1822 N N . ALA A 1 234 ? 15.298 -3.177 -25.359 1.00 97.25 234 ALA A N 1
ATOM 1823 C CA . ALA A 1 234 ? 14.645 -3.284 -24.058 1.00 97.25 234 ALA A CA 1
ATOM 1824 C C . ALA A 1 234 ? 13.598 -2.187 -23.855 1.00 97.25 234 ALA A C 1
ATOM 1826 O O . ALA A 1 234 ? 12.477 -2.498 -23.462 1.00 97.25 234 ALA A O 1
ATOM 1827 N N . GLY A 1 235 ? 13.931 -0.939 -24.190 1.00 96.69 235 GLY A N 1
ATOM 1828 C CA . GLY A 1 235 ? 13.014 0.195 -24.116 1.00 96.69 235 GLY A CA 1
ATOM 1829 C C . GLY A 1 235 ? 11.813 0.062 -25.049 1.00 96.69 235 GLY A C 1
ATOM 1830 O O . GLY A 1 235 ? 10.746 0.570 -24.745 1.00 96.69 235 GLY A O 1
ATOM 1831 N N . HIS A 1 236 ? 11.939 -0.702 -26.136 1.00 96.25 236 HIS A N 1
ATOM 1832 C CA . HIS A 1 236 ? 10.799 -1.065 -26.977 1.00 96.25 236 HIS A CA 1
ATOM 1833 C C . HIS A 1 236 ? 9.801 -2.020 -26.294 1.00 96.25 236 HIS A C 1
ATOM 1835 O O . HIS A 1 236 ? 8.636 -2.073 -26.675 1.00 96.25 236 HIS A O 1
ATOM 1841 N N . LYS A 1 237 ? 10.257 -2.809 -25.316 1.00 95.69 237 LYS A N 1
ATOM 1842 C CA . LYS A 1 237 ? 9.467 -3.842 -24.631 1.00 95.69 237 LYS A CA 1
ATOM 1843 C C . LYS A 1 237 ? 8.990 -3.401 -23.243 1.00 95.69 237 LYS A C 1
ATOM 1845 O O . LYS A 1 237 ? 8.079 -4.013 -22.689 1.00 95.69 237 LYS A O 1
ATOM 1850 N N . ILE A 1 238 ? 9.645 -2.406 -22.658 1.00 97.31 238 ILE A N 1
ATOM 1851 C CA . ILE A 1 238 ? 9.370 -1.914 -21.312 1.00 97.31 238 ILE A CA 1
ATOM 1852 C C . ILE A 1 238 ? 8.544 -0.635 -21.408 1.00 97.31 238 ILE A C 1
ATOM 1854 O O . ILE A 1 238 ? 8.817 0.216 -22.248 1.00 97.31 238 ILE A O 1
ATOM 1858 N N . ASP A 1 239 ? 7.573 -0.477 -20.515 1.00 97.38 239 ASP A N 1
ATOM 1859 C CA . ASP A 1 239 ? 6.938 0.813 -20.249 1.00 97.38 239 ASP A CA 1
ATOM 1860 C C . ASP A 1 239 ? 7.965 1.745 -19.580 1.00 97.38 239 ASP A C 1
ATOM 1862 O O . ASP A 1 239 ? 8.138 1.758 -18.356 1.00 97.38 239 ASP A O 1
ATOM 1866 N N . MET A 1 240 ? 8.738 2.440 -20.418 1.00 96.81 240 MET A N 1
ATOM 1867 C CA . MET A 1 240 ? 9.871 3.258 -19.983 1.00 96.81 240 MET A CA 1
ATOM 1868 C C . MET A 1 240 ? 9.433 4.479 -19.177 1.00 96.81 240 MET A C 1
ATOM 1870 O O . MET A 1 240 ? 10.191 4.911 -18.312 1.00 96.81 240 MET A O 1
ATOM 1874 N N . ASP A 1 241 ? 8.217 4.979 -19.400 1.00 96.75 241 ASP A N 1
ATOM 1875 C CA . ASP A 1 241 ? 7.672 6.120 -18.666 1.00 96.75 241 ASP A CA 1
ATOM 1876 C C . ASP A 1 241 ? 7.419 5.732 -17.206 1.00 96.75 241 ASP A C 1
ATOM 1878 O O . ASP A 1 241 ? 7.924 6.382 -16.288 1.00 96.75 241 ASP A O 1
ATOM 1882 N N . LYS A 1 242 ? 6.736 4.603 -16.965 1.00 97.62 242 LYS A N 1
ATOM 1883 C CA . LYS A 1 242 ? 6.541 4.101 -15.594 1.00 97.62 242 LYS A CA 1
ATOM 1884 C C . LYS A 1 242 ? 7.856 3.693 -14.942 1.00 97.62 242 LYS A C 1
ATOM 1886 O O . LYS A 1 242 ? 8.056 3.962 -13.758 1.00 97.62 242 LYS A O 1
ATOM 1891 N N . LEU A 1 243 ? 8.764 3.059 -15.692 1.00 97.19 243 LEU A N 1
ATOM 1892 C CA . LEU A 1 243 ? 10.060 2.661 -15.144 1.00 97.19 243 LEU A CA 1
ATOM 1893 C C . LEU A 1 243 ? 10.891 3.879 -14.720 1.00 97.19 243 LEU A C 1
ATOM 1895 O O . LEU A 1 243 ? 11.521 3.825 -13.668 1.00 97.19 243 LEU A O 1
ATOM 1899 N N . ALA A 1 244 ? 10.871 4.966 -15.495 1.00 96.00 244 ALA A N 1
ATOM 1900 C CA . ALA A 1 244 ? 11.567 6.205 -15.155 1.00 96.00 244 ALA A CA 1
ATOM 1901 C C . ALA A 1 244 ? 11.012 6.836 -13.872 1.00 96.00 244 ALA A C 1
ATOM 1903 O O . ALA A 1 244 ? 11.787 7.218 -12.998 1.00 96.00 244 ALA A O 1
ATOM 1904 N N . VAL A 1 245 ? 9.684 6.860 -13.718 1.00 96.44 245 VAL A N 1
ATOM 1905 C CA . VAL A 1 245 ? 9.015 7.373 -12.512 1.00 96.44 245 VAL A CA 1
ATOM 1906 C C . VAL A 1 245 ? 9.386 6.560 -11.262 1.00 96.44 245 VAL A C 1
ATOM 1908 O O . VAL A 1 245 ? 9.646 7.133 -10.203 1.00 96.44 245 VAL A O 1
ATOM 1911 N N . ILE A 1 246 ? 9.473 5.227 -11.372 1.00 96.50 246 ILE A N 1
ATOM 1912 C CA . ILE A 1 246 ? 9.987 4.373 -10.287 1.00 96.50 246 ILE A CA 1
ATOM 1913 C C . ILE A 1 246 ? 11.459 4.711 -10.021 1.00 96.50 246 ILE A C 1
ATOM 1915 O O . ILE A 1 246 ? 11.850 4.968 -8.884 1.00 96.50 246 ILE A O 1
ATOM 1919 N N . ALA A 1 247 ? 12.280 4.723 -11.068 1.00 94.81 247 ALA A N 1
ATOM 1920 C CA . ALA A 1 247 ? 13.721 4.886 -10.966 1.00 94.81 247 ALA A CA 1
ATOM 1921 C C . ALA A 1 247 ? 14.134 6.193 -10.280 1.00 94.81 247 ALA A C 1
ATOM 1923 O O . ALA A 1 247 ? 15.008 6.167 -9.416 1.00 94.81 247 ALA A O 1
ATOM 1924 N N . GLU A 1 248 ? 13.487 7.304 -10.632 1.00 93.00 248 GLU A N 1
ATOM 1925 C CA . GLU A 1 248 ? 13.730 8.632 -10.062 1.00 93.00 248 GLU A CA 1
ATOM 1926 C C . GLU A 1 248 ? 13.505 8.648 -8.543 1.00 93.00 248 GLU A C 1
ATOM 1928 O O . GLU A 1 248 ? 14.316 9.186 -7.790 1.00 93.00 248 GLU A O 1
ATOM 1933 N N . ARG A 1 249 ? 12.441 7.992 -8.058 1.00 94.06 249 ARG A N 1
ATOM 1934 C CA . ARG A 1 249 ? 12.140 7.948 -6.619 1.00 94.06 249 ARG A CA 1
ATOM 1935 C C . ARG A 1 249 ? 13.180 7.166 -5.819 1.00 94.06 249 ARG A C 1
ATOM 1937 O O . ARG A 1 249 ? 13.501 7.535 -4.686 1.00 94.06 249 ARG A O 1
ATOM 1944 N N . HIS A 1 250 ? 13.691 6.090 -6.408 1.00 92.69 250 HIS A N 1
ATOM 1945 C CA . HIS A 1 250 ? 14.589 5.130 -5.757 1.00 92.69 250 HIS A CA 1
ATOM 1946 C C . HIS A 1 250 ? 16.035 5.263 -6.259 1.00 92.69 250 HIS A C 1
ATOM 1948 O O . HIS A 1 250 ? 16.794 4.293 -6.251 1.00 92.69 250 HIS A O 1
ATOM 1954 N N . GLN A 1 251 ? 16.409 6.457 -6.728 1.00 83.94 251 GLN A N 1
ATOM 1955 C CA . GLN A 1 251 ? 17.727 6.739 -7.286 1.00 83.94 251 GLN A CA 1
ATOM 1956 C C . GLN A 1 251 ? 18.831 6.619 -6.217 1.00 83.94 251 GLN A C 1
ATOM 1958 O O . GLN A 1 251 ? 18.739 7.259 -5.167 1.00 83.94 251 GLN A O 1
ATOM 1963 N N . PRO A 1 252 ? 19.908 5.853 -6.483 1.00 76.31 252 PRO A N 1
ATOM 1964 C CA . PRO A 1 252 ? 21.129 5.910 -5.688 1.00 76.31 252 PRO A CA 1
ATOM 1965 C C . PRO A 1 252 ? 21.882 7.227 -5.922 1.00 76.31 252 PRO A C 1
ATOM 1967 O O . PRO A 1 252 ? 21.953 7.716 -7.053 1.00 76.31 252 PRO A O 1
ATOM 1970 N N . ASP A 1 253 ? 22.501 7.769 -4.876 1.00 78.25 253 ASP A N 1
ATOM 1971 C CA . ASP A 1 253 ? 23.257 9.022 -4.964 1.00 78.25 253 ASP A CA 1
ATOM 1972 C C . ASP A 1 253 ? 24.407 8.941 -5.989 1.00 78.25 253 ASP A C 1
ATOM 1974 O O . ASP A 1 253 ? 25.135 7.950 -6.070 1.00 78.25 253 ASP A O 1
ATOM 1978 N N . GLY A 1 254 ? 24.596 10.015 -6.765 1.00 83.06 254 GLY A N 1
ATOM 1979 C CA . GLY A 1 254 ? 25.737 10.171 -7.679 1.00 83.06 254 GLY A CA 1
ATOM 1980 C C . GLY A 1 254 ? 25.640 9.425 -9.017 1.00 83.06 254 GLY A C 1
ATOM 1981 O O . GLY A 1 254 ? 26.629 9.372 -9.747 1.00 83.06 254 GLY A O 1
ATOM 1982 N N . VAL A 1 255 ? 24.477 8.864 -9.359 1.00 88.00 255 VAL A N 1
ATOM 1983 C CA . VAL A 1 255 ? 24.245 8.136 -10.619 1.00 88.00 255 VAL A CA 1
ATOM 1984 C C . VAL A 1 255 ? 23.601 9.055 -11.663 1.00 88.00 255 VAL A C 1
ATOM 1986 O O . VAL A 1 255 ? 22.659 9.778 -11.344 1.00 88.00 255 VAL A O 1
ATOM 1989 N N . THR A 1 256 ? 24.078 9.036 -12.915 1.00 90.19 256 THR A N 1
ATOM 1990 C CA . THR A 1 256 ? 23.433 9.793 -14.008 1.00 90.19 256 THR A CA 1
ATOM 1991 C C . THR A 1 256 ? 22.104 9.155 -14.426 1.00 90.19 256 THR A C 1
ATOM 1993 O O . THR A 1 256 ? 21.902 7.959 -14.228 1.00 90.19 256 THR A O 1
ATOM 1996 N N . GLN A 1 257 ? 21.213 9.916 -15.072 1.00 88.12 257 GLN A N 1
ATOM 1997 C CA . GLN A 1 257 ? 19.924 9.384 -15.542 1.00 88.12 257 GLN A CA 1
ATOM 1998 C C . GLN A 1 257 ? 20.092 8.164 -16.465 1.00 88.12 257 GLN A C 1
ATOM 2000 O O . GLN A 1 257 ? 19.384 7.171 -16.321 1.00 88.12 257 GLN A O 1
ATOM 2005 N N . ASP A 1 258 ? 21.081 8.188 -17.361 1.00 90.06 258 ASP A N 1
ATOM 2006 C CA . ASP A 1 258 ? 21.356 7.064 -18.262 1.00 90.06 258 ASP A CA 1
ATOM 2007 C C . ASP A 1 258 ? 21.827 5.818 -17.502 1.00 90.06 258 ASP A C 1
ATOM 2009 O O . ASP A 1 258 ? 21.371 4.706 -17.771 1.00 90.06 258 ASP A O 1
ATOM 2013 N N . GLN A 1 259 ? 22.726 5.991 -16.528 1.00 92.12 259 GLN A N 1
ATOM 2014 C CA . GLN A 1 259 ? 23.208 4.890 -15.692 1.00 92.12 259 GLN A CA 1
ATOM 2015 C C . GLN A 1 259 ? 22.079 4.303 -14.841 1.00 92.12 259 GLN A C 1
ATOM 2017 O O . GLN A 1 259 ? 21.979 3.082 -14.702 1.00 92.12 259 GLN A O 1
ATOM 2022 N N . LEU A 1 260 ? 21.212 5.168 -14.315 1.00 92.00 260 LEU A N 1
ATOM 2023 C CA . LEU A 1 260 ? 20.036 4.787 -13.551 1.00 92.00 260 LEU A CA 1
ATOM 2024 C C . LEU A 1 260 ? 19.092 3.946 -14.417 1.00 92.00 260 LEU A C 1
ATOM 2026 O O . LEU A 1 260 ? 18.748 2.827 -14.042 1.00 92.00 260 LEU A O 1
ATOM 2030 N N . MET A 1 261 ? 18.738 4.412 -15.614 1.00 95.38 261 MET A N 1
ATOM 2031 C CA . MET A 1 261 ? 17.850 3.652 -16.496 1.00 95.38 261 MET A CA 1
ATOM 2032 C C . MET A 1 261 ? 18.457 2.316 -16.930 1.00 95.38 261 MET A C 1
ATOM 2034 O O . MET A 1 261 ? 17.757 1.302 -16.938 1.00 95.38 261 MET A O 1
ATOM 2038 N N . GLN A 1 262 ? 19.760 2.262 -17.218 1.00 95.00 262 GLN A N 1
ATOM 2039 C CA . GLN A 1 262 ? 20.432 0.993 -17.509 1.00 95.00 262 GLN A CA 1
ATOM 2040 C C . GLN A 1 262 ? 20.367 0.021 -16.324 1.00 95.00 262 GLN A C 1
ATOM 2042 O O . GLN A 1 262 ? 20.109 -1.166 -16.533 1.00 95.00 262 GLN A O 1
ATOM 2047 N N . LEU A 1 263 ? 20.561 0.504 -15.090 1.00 94.94 263 LEU A N 1
ATOM 2048 C CA . LEU A 1 263 ? 20.414 -0.303 -13.877 1.00 94.94 263 LEU A CA 1
ATOM 2049 C C . LEU A 1 263 ? 19.014 -0.922 -13.803 1.00 94.94 263 LEU A C 1
ATOM 2051 O O . LEU A 1 263 ? 18.897 -2.141 -13.692 1.00 94.94 263 LEU A O 1
ATOM 2055 N N . TRP A 1 264 ? 17.956 -0.121 -13.924 1.00 96.12 264 TRP A N 1
ATOM 2056 C CA . TRP A 1 264 ? 16.583 -0.619 -13.810 1.00 96.12 264 TRP A CA 1
ATOM 2057 C C . TRP A 1 264 ? 16.191 -1.562 -14.950 1.00 96.12 264 TRP A C 1
ATOM 2059 O O . TRP A 1 264 ? 15.574 -2.597 -14.696 1.00 96.12 264 TRP A O 1
ATOM 2069 N N . VAL A 1 265 ? 16.623 -1.293 -16.186 1.00 97.38 265 VAL A N 1
ATOM 2070 C CA . VAL A 1 265 ? 16.442 -2.228 -17.309 1.00 97.38 265 VAL A CA 1
ATOM 2071 C C . VAL A 1 265 ? 17.141 -3.564 -17.033 1.00 97.38 265 VAL A C 1
ATOM 2073 O O . VAL A 1 265 ? 16.558 -4.623 -17.272 1.00 97.38 265 VAL A O 1
ATOM 2076 N N . ASN A 1 266 ? 18.356 -3.544 -16.474 1.00 96.50 266 ASN A N 1
ATOM 2077 C CA . ASN A 1 266 ? 19.063 -4.767 -16.085 1.00 96.50 266 ASN A CA 1
ATOM 2078 C C . ASN A 1 266 ? 18.292 -5.552 -15.013 1.00 96.50 266 ASN A C 1
ATOM 2080 O O . ASN A 1 266 ? 18.208 -6.779 -15.102 1.00 96.50 266 ASN A O 1
ATOM 2084 N N . VAL A 1 267 ? 17.701 -4.866 -14.028 1.00 95.81 267 VAL A N 1
ATOM 2085 C CA . VAL A 1 267 ? 16.876 -5.496 -12.984 1.00 95.81 267 VAL A CA 1
ATOM 2086 C C . VAL A 1 267 ? 15.638 -6.154 -13.601 1.00 95.81 267 VAL A C 1
ATOM 2088 O O . VAL A 1 267 ? 15.384 -7.331 -13.335 1.00 95.81 267 VAL A O 1
ATOM 2091 N N . VAL A 1 268 ? 14.909 -5.451 -14.479 1.00 96.44 268 VAL A N 1
ATOM 2092 C CA . VAL A 1 268 ? 13.759 -6.010 -15.216 1.00 96.44 268 VAL A CA 1
ATOM 2093 C C . VAL A 1 268 ? 14.168 -7.265 -15.995 1.00 96.44 268 VAL A C 1
ATOM 2095 O O . VAL A 1 268 ? 13.529 -8.315 -15.876 1.00 96.44 268 VAL A O 1
ATOM 2098 N N . ALA A 1 269 ? 15.265 -7.186 -16.755 1.00 96.06 269 ALA A N 1
ATOM 2099 C CA . ALA A 1 269 ? 15.763 -8.300 -17.554 1.00 96.06 269 ALA A CA 1
ATOM 2100 C C . ALA A 1 269 ? 16.171 -9.505 -16.689 1.00 96.06 269 ALA A C 1
ATOM 2102 O O . ALA A 1 269 ? 15.927 -10.657 -17.061 1.00 96.06 269 ALA A O 1
ATOM 2103 N N . PHE A 1 270 ? 16.767 -9.261 -15.518 1.00 95.19 270 PHE A N 1
ATOM 2104 C CA . PHE A 1 270 ? 17.219 -10.314 -14.612 1.00 95.19 270 PHE A CA 1
ATOM 2105 C C . PHE A 1 270 ? 16.053 -11.088 -13.985 1.00 95.19 270 PHE A C 1
ATOM 2107 O O . PHE A 1 270 ? 16.096 -12.320 -13.955 1.00 95.19 270 PHE A O 1
ATOM 2114 N N . ARG A 1 271 ? 14.979 -10.399 -13.565 1.00 91.69 271 ARG A N 1
ATOM 2115 C CA . ARG A 1 271 ? 13.786 -11.028 -12.957 1.00 91.69 271 ARG A CA 1
ATOM 2116 C C . ARG A 1 271 ? 13.117 -12.059 -13.870 1.00 91.69 271 ARG A C 1
ATOM 2118 O O . ARG A 1 271 ? 12.514 -13.010 -13.389 1.00 91.69 271 ARG A O 1
ATOM 2125 N N . SER A 1 272 ? 13.234 -11.893 -15.187 1.00 88.56 272 SER A N 1
ATOM 2126 C CA . SER A 1 272 ? 12.671 -1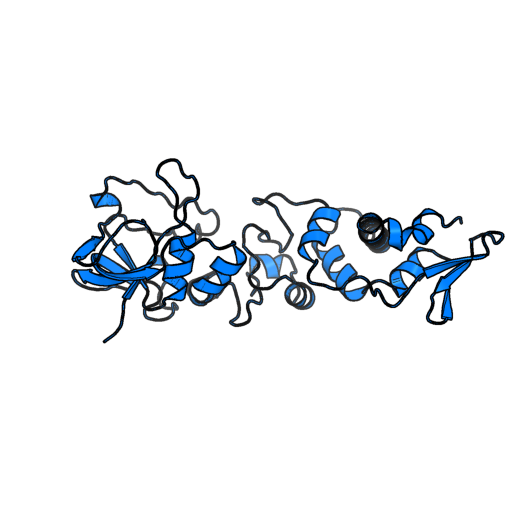2.805 -16.192 1.00 88.56 272 SER A CA 1
ATOM 2127 C C . SER A 1 272 ? 13.731 -13.305 -17.175 1.00 88.56 272 SER A C 1
ATOM 2129 O O . SER A 1 272 ? 13.507 -13.336 -18.385 1.00 88.56 272 SER A O 1
ATOM 2131 N N . ARG A 1 273 ? 14.896 -13.726 -16.666 1.00 90.19 273 ARG A N 1
ATOM 2132 C CA . ARG A 1 273 ? 16.087 -14.061 -17.471 1.00 90.19 273 ARG A CA 1
ATOM 2133 C C . ARG A 1 273 ? 15.820 -14.949 -18.693 1.00 90.19 273 ARG A C 1
ATOM 2135 O O . ARG A 1 273 ? 16.437 -14.746 -19.736 1.00 90.19 273 ARG A O 1
ATOM 2142 N N . SER A 1 274 ? 14.900 -15.910 -18.600 1.00 89.12 274 SER A N 1
ATOM 2143 C CA . SER A 1 274 ? 14.529 -16.782 -19.725 1.00 89.12 274 SER A CA 1
ATOM 2144 C C . SER A 1 274 ? 13.926 -16.014 -20.912 1.00 89.12 274 SER A C 1
ATOM 2146 O O . SER A 1 274 ? 14.253 -16.315 -22.058 1.00 89.12 274 SER A O 1
ATOM 2148 N N . GLN A 1 275 ? 13.110 -14.989 -20.652 1.00 89.25 275 GLN A N 1
ATOM 2149 C CA . GLN A 1 275 ? 12.494 -14.123 -21.669 1.00 89.25 275 GLN A CA 1
ATOM 2150 C C . GLN A 1 275 ? 13.459 -13.057 -22.211 1.00 89.25 275 GLN A C 1
ATOM 2152 O O . GLN A 1 275 ? 13.255 -12.519 -23.298 1.00 89.25 275 GLN A O 1
ATOM 2157 N N . TRP A 1 276 ? 14.524 -12.774 -21.460 1.00 96.25 276 TRP A N 1
ATOM 2158 C CA . TRP A 1 276 ? 15.506 -11.725 -21.738 1.00 96.25 276 TRP A CA 1
ATOM 2159 C C . TRP A 1 276 ? 16.871 -12.276 -22.149 1.00 96.25 276 TRP A C 1
ATOM 2161 O O . TRP A 1 276 ? 17.867 -11.561 -22.147 1.00 96.25 276 TRP A O 1
ATOM 2171 N N . ARG A 1 277 ? 16.952 -13.551 -22.543 1.00 95.12 277 ARG A N 1
ATOM 2172 C CA . ARG A 1 277 ? 18.221 -14.179 -22.936 1.00 95.12 277 ARG A CA 1
ATOM 2173 C C . ARG A 1 277 ? 18.964 -13.393 -24.025 1.00 95.12 277 ARG A C 1
ATOM 2175 O O . ARG A 1 277 ? 20.176 -13.252 -23.946 1.00 95.12 277 ARG A O 1
ATOM 2182 N N . TRP A 1 278 ? 18.242 -12.829 -24.994 1.00 95.25 278 TRP A N 1
ATOM 2183 C CA . TRP A 1 278 ? 18.810 -11.985 -26.053 1.00 95.25 278 TRP A CA 1
ATOM 2184 C C . TRP A 1 278 ? 19.533 -10.743 -25.514 1.00 95.25 278 TRP A C 1
ATOM 2186 O O . TRP A 1 278 ? 20.485 -10.294 -26.139 1.00 95.25 278 TRP A O 1
ATOM 2196 N N . PHE A 1 279 ? 19.112 -10.209 -24.366 1.00 97.06 279 PHE A N 1
ATOM 2197 C CA . PHE A 1 279 ? 19.693 -9.018 -23.751 1.00 97.06 279 PHE A CA 1
ATOM 2198 C C . PHE A 1 279 ? 21.073 -9.320 -23.148 1.00 97.06 279 PHE A C 1
ATOM 2200 O O . PHE A 1 279 ? 22.011 -8.533 -23.283 1.00 97.06 279 PHE A O 1
ATOM 2207 N N . PHE A 1 280 ? 21.216 -10.499 -22.536 1.00 95.56 280 PHE A N 1
ATOM 2208 C CA . PHE A 1 280 ? 22.481 -10.974 -21.967 1.00 95.56 280 PHE A CA 1
ATOM 2209 C C . PHE A 1 280 ? 23.420 -11.583 -23.017 1.00 95.56 280 PHE A C 1
ATOM 2211 O O . PHE A 1 280 ? 24.632 -11.449 -22.892 1.00 95.56 280 PHE A O 1
ATOM 2218 N N . ASP A 1 281 ? 22.868 -12.221 -24.053 1.00 94.44 281 ASP A N 1
ATOM 2219 C CA . ASP A 1 281 ? 23.632 -12.842 -25.144 1.00 94.44 281 ASP A CA 1
ATOM 2220 C C . ASP A 1 281 ? 24.035 -11.822 -26.239 1.00 94.44 281 ASP A C 1
ATOM 2222 O O . ASP A 1 281 ? 24.763 -12.170 -27.174 1.00 94.44 281 ASP A O 1
ATOM 2226 N N . HIS A 1 282 ? 23.549 -10.574 -26.172 1.00 93.69 282 HIS A N 1
ATOM 2227 C CA . HIS A 1 282 ? 23.922 -9.513 -27.111 1.00 93.69 282 HIS A CA 1
ATOM 2228 C C . HIS A 1 282 ? 25.409 -9.159 -26.965 1.00 93.69 282 HIS A C 1
ATOM 2230 O O . HIS A 1 282 ? 25.919 -8.995 -25.858 1.00 93.69 282 HIS A O 1
ATOM 2236 N N . GLN A 1 283 ? 26.094 -9.043 -28.101 1.00 89.62 283 GLN A N 1
ATOM 2237 C CA . GLN A 1 283 ? 27.514 -8.713 -28.185 1.00 89.62 283 GLN A CA 1
ATOM 2238 C C . GLN A 1 283 ? 27.653 -7.420 -28.979 1.00 89.62 283 GLN A C 1
ATOM 2240 O O . GLN A 1 283 ? 27.114 -7.344 -30.090 1.00 89.62 283 GLN A O 1
ATOM 2245 N N . ASN A 1 284 ? 28.366 -6.458 -28.391 1.00 80.31 284 ASN A N 1
ATOM 2246 C CA . ASN A 1 284 ? 28.722 -5.195 -29.032 1.00 80.31 284 ASN A CA 1
ATOM 2247 C C . ASN A 1 284 ? 29.784 -5.401 -30.118 1.00 80.31 284 ASN A C 1
ATOM 2249 O O . ASN A 1 284 ? 30.667 -6.270 -29.924 1.00 80.31 284 ASN A O 1
#

Sequence (284 aa):
MVAYFHGGVPGKTPGDRLYSANELGLQFEYNLPWFQGNGARYDHNKVYLSSHLGTAIGYAARYRDRVGNPLPGWVYEVEPVGPVEPDPDYGAGAIPGLALYCSGAVVVNVIERDVWLSEREQNEAIWPHLYWEVDRPVHAEDGTLLPSDQMLGAGVTQAYVDILPKWIGLSEIDGNGRMTVEGVSIQPPDVLARFDHLNLVDRGHIVKITDRRSRPNRLGCTCGGEFADRYAAAGHKIDMDKLAVIAERHQPDGVTQDQLMQLWVNVVAFRSRSQWRWFFDHQN